Protein AF-A0A9D8BEJ6-F1 (afdb_monomer_lite)

Secondary structure (DSSP, 8-state):
-------------------EEEEEEEETTEE--TTSEEE-TTS-EEEEEEEEEEEE-TTS-EEEEETT-GGGGEEEP---BTTEEEEEES--HHHHTS---SGGG-GGGS-EETTTTEEEEEEEEEEEEETTEEEEEEEEEE--STTS---EEEEEE--TTS-EEEE-HHHHHT--TTT-SEE-S-SHHHHHHHHHHHTTB-

Sequence (202 aa):
MFKFRFFTVSLLAFFFVFGQVKVELSIHGVPVNLNQWYAQPNGDSVYVTEFKFYLVLPTDSLVLVDVSEQESLQLPYFSLEDETVLLRIGMDSVMNTSGRLDGPYDPLFGMYWAWNTGYTQLKCKGILQLAGKHHPFEYHLGGYRSPHATSVQKRIHWKEGQPLSIQLERFLSNLPVRTQPKIMLPGALAHQLFKNFTEGFQ

Foldseek 3Di:
DDDDDDDDDPPPPPPPPQDWAAAFEDEVNHTDDAQDWDADPVRKIWHWHWKKAWKQFPVRDIAIQTNVDRVSRTHGDDDDDVLKTKMKQFDALCVFPVPDCDDRNPCVVVQADPVAGGGQGIWIWTWIQDPNDTQTATARQADRDPPFHLMDIDMARHDPPDHFYFYCHQLVVPDPSVPDRYDDDTDDVSSVSSVSRVVRGD

pLDDT: mean 89.84, std 15.35, range [36.84, 98.75]

Radius of gyration: 20.2 Å; chains: 1; bounding box: 37×59×76 Å

Structure (mmCIF, N/CA/C/O backbone):
data_AF-A0A9D8BEJ6-F1
#
_entry.id   AF-A0A9D8BEJ6-F1
#
loop_
_atom_site.group_PDB
_atom_site.id
_atom_site.type_symbol
_atom_site.label_atom_id
_atom_site.label_alt_id
_atom_site.label_comp_id
_atom_site.label_asym_id
_atom_site.label_entity_id
_atom_site.label_seq_id
_atom_site.pdbx_PDB_ins_code
_atom_site.Cartn_x
_atom_site.Cartn_y
_atom_site.Cartn_z
_atom_site.occupancy
_atom_site.B_iso_or_equiv
_atom_site.auth_seq_id
_atom_site.auth_comp_id
_atom_site.auth_asym_id
_atom_site.auth_atom_id
_atom_site.pdbx_PDB_model_num
ATOM 1 N N . MET A 1 1 ? -9.597 -41.185 54.322 1.00 45.56 1 MET A N 1
ATOM 2 C CA . MET A 1 1 ? -9.925 -40.853 52.915 1.00 45.56 1 MET A CA 1
ATOM 3 C C . MET A 1 1 ? -10.195 -39.354 52.822 1.00 45.56 1 MET A C 1
ATOM 5 O O . MET A 1 1 ? -11.276 -38.914 53.189 1.00 45.56 1 MET A O 1
ATOM 9 N N . PHE A 1 2 ? -9.193 -38.561 52.437 1.00 36.84 2 PHE A N 1
ATOM 10 C CA . PHE A 1 2 ? -9.307 -37.102 52.301 1.00 36.84 2 PHE A CA 1
ATOM 11 C C . PHE A 1 2 ? -9.943 -36.765 50.942 1.00 36.84 2 PHE A C 1
ATOM 13 O O . PHE A 1 2 ? -9.413 -37.160 49.907 1.00 36.84 2 PHE A O 1
ATOM 20 N N . LYS A 1 3 ? -11.087 -36.069 50.931 1.00 40.97 3 LYS A N 1
ATOM 21 C CA . LYS A 1 3 ? -11.719 -35.570 49.698 1.00 40.97 3 LYS A CA 1
ATOM 22 C C . LYS A 1 3 ? -11.171 -34.176 49.383 1.00 40.97 3 LYS A C 1
ATOM 24 O O . LYS A 1 3 ? -11.523 -33.214 50.058 1.00 40.97 3 LYS A O 1
ATOM 29 N N . PHE A 1 4 ? -10.328 -34.073 48.358 1.00 39.78 4 PHE A N 1
ATOM 30 C CA . PHE A 1 4 ? -9.904 -32.794 47.786 1.00 39.78 4 PHE A CA 1
ATOM 31 C C . PHE A 1 4 ? -11.047 -32.225 46.932 1.00 39.78 4 PHE A C 1
ATOM 33 O O . PHE A 1 4 ? -11.490 -32.862 45.977 1.00 39.78 4 PHE A O 1
ATOM 40 N N . ARG A 1 5 ? -11.552 -31.039 47.284 1.00 48.75 5 ARG A N 1
ATOM 41 C CA . ARG A 1 5 ? -12.458 -30.258 46.431 1.00 48.75 5 ARG A CA 1
ATOM 42 C C . ARG A 1 5 ? -11.605 -29.339 45.562 1.00 48.75 5 ARG A C 1
ATOM 44 O O . ARG A 1 5 ? -10.956 -28.440 46.085 1.00 48.75 5 ARG A O 1
ATOM 51 N N . PHE A 1 6 ? -11.606 -29.573 44.253 1.00 43.59 6 PHE A N 1
ATOM 52 C CA . PHE A 1 6 ? -11.027 -28.648 43.284 1.00 43.59 6 PHE A CA 1
ATOM 53 C C . PHE A 1 6 ? -11.888 -27.385 43.220 1.00 43.59 6 PHE A C 1
ATOM 55 O O . PHE A 1 6 ? -13.072 -27.447 42.895 1.00 43.59 6 PHE A O 1
ATOM 62 N N . PHE A 1 7 ? -11.288 -26.248 43.560 1.00 43.22 7 PHE A N 1
ATOM 63 C CA . PHE A 1 7 ? -11.861 -24.926 43.345 1.00 43.22 7 PHE A CA 1
ATOM 64 C C . PHE A 1 7 ? -11.433 -24.483 41.943 1.00 43.22 7 PHE A C 1
ATOM 66 O O . PHE A 1 7 ? -10.271 -24.156 41.715 1.00 43.22 7 PHE A O 1
ATOM 73 N N . THR A 1 8 ? -12.340 -24.537 40.972 1.00 45.97 8 THR A N 1
ATOM 74 C CA . THR A 1 8 ? -12.108 -23.942 39.653 1.00 45.97 8 THR A CA 1
ATOM 75 C C . THR A 1 8 ? -12.215 -22.430 39.786 1.00 45.97 8 THR A C 1
ATOM 77 O O . THR A 1 8 ? -13.312 -21.883 39.887 1.00 45.97 8 THR A O 1
ATOM 80 N N . VAL A 1 9 ? -11.071 -21.749 39.808 1.00 47.25 9 VAL A N 1
ATOM 81 C CA . VAL A 1 9 ? -11.007 -20.299 39.618 1.00 47.25 9 VAL A CA 1
ATOM 82 C C . VAL A 1 9 ? -11.213 -20.046 38.128 1.00 47.25 9 VAL A C 1
ATOM 84 O O . VAL A 1 9 ? -10.330 -20.310 37.317 1.00 47.25 9 VAL A O 1
ATOM 87 N N . SER A 1 10 ? -12.408 -19.586 37.761 1.00 47.97 10 SER A N 1
ATOM 88 C CA . SER A 1 10 ? -12.665 -19.083 36.414 1.00 47.97 10 SER A CA 1
ATOM 89 C C . SER A 1 10 ? -11.931 -17.755 36.268 1.00 47.97 10 SER A C 1
ATOM 91 O O . SER A 1 10 ? -12.362 -16.738 36.810 1.00 47.97 10 SER A O 1
ATOM 93 N N . LEU A 1 11 ? -10.795 -17.774 35.574 1.00 45.75 11 LEU A N 1
ATOM 94 C CA . LEU A 1 11 ? -10.072 -16.572 35.186 1.00 45.75 11 LEU A CA 1
ATOM 95 C C . LEU A 1 11 ? -10.913 -15.860 34.115 1.00 45.75 11 LEU A C 1
ATOM 97 O O . LEU A 1 11 ? -10.851 -16.207 32.937 1.00 45.75 11 LEU A O 1
ATOM 101 N N . LEU A 1 12 ? -11.753 -14.904 34.522 1.00 45.72 12 LEU A N 1
ATOM 102 C CA . LEU A 1 12 ? -12.349 -13.965 33.576 1.00 45.72 12 LEU A CA 1
ATOM 103 C C . LEU A 1 12 ? -11.196 -13.122 33.024 1.00 45.72 12 LEU A C 1
ATOM 105 O O . LEU A 1 12 ? -10.693 -12.224 33.701 1.00 45.72 12 LEU A O 1
ATOM 109 N N . ALA A 1 13 ? -10.739 -13.448 31.818 1.00 43.38 13 ALA A N 1
ATOM 110 C CA . ALA A 1 13 ? -9.870 -12.566 31.063 1.00 43.38 13 ALA A CA 1
ATOM 111 C C . ALA A 1 13 ? -10.662 -11.280 30.793 1.00 43.38 13 ALA A C 1
ATOM 113 O O . ALA A 1 13 ? -11.548 -11.244 29.941 1.00 43.38 13 ALA A O 1
ATOM 114 N N . PHE A 1 14 ? -10.380 -10.236 31.571 1.00 40.09 14 PHE A N 1
ATOM 115 C CA . PHE A 1 14 ? -10.755 -8.876 31.217 1.00 40.09 14 PHE A CA 1
ATOM 116 C C . PHE A 1 14 ? -9.971 -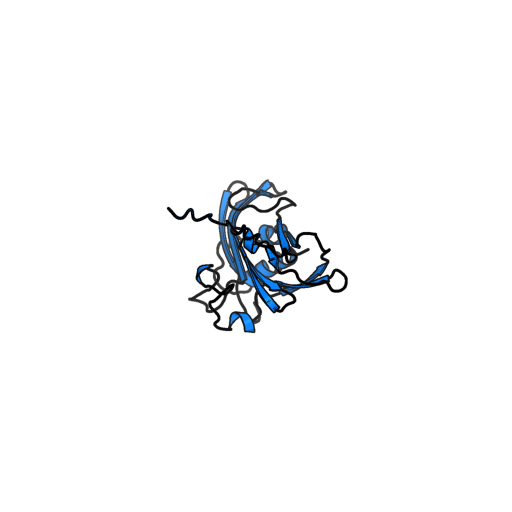8.524 29.953 1.00 40.09 14 PHE A C 1
ATOM 118 O O . PHE A 1 14 ? -8.823 -8.087 30.015 1.00 40.09 14 PHE A O 1
ATOM 125 N N . PHE A 1 15 ? -10.575 -8.760 28.791 1.00 39.53 15 PHE A N 1
ATOM 126 C CA . PHE A 1 15 ? -10.133 -8.120 27.566 1.00 39.53 15 PHE A CA 1
ATOM 127 C C . PHE A 1 15 ? -10.411 -6.631 27.748 1.00 39.53 15 PHE A C 1
ATOM 129 O O . PHE A 1 15 ? -11.553 -6.184 27.652 1.00 39.53 15 PHE A O 1
ATOM 136 N N . PHE A 1 16 ? -9.373 -5.860 28.070 1.00 40.22 16 PHE A N 1
ATOM 137 C CA . PHE A 1 16 ? -9.414 -4.432 27.812 1.00 40.22 16 PHE A CA 1
ATOM 138 C C . PHE A 1 16 ? -9.628 -4.280 26.308 1.00 40.22 16 PHE A C 1
ATOM 140 O O . PHE A 1 16 ? -8.704 -4.476 25.519 1.00 40.22 16 PHE A O 1
ATOM 147 N N . VAL A 1 17 ? -10.859 -3.969 25.907 1.00 44.16 17 VAL A N 1
ATOM 148 C CA . VAL A 1 17 ? -11.128 -3.413 24.585 1.00 44.16 17 VAL A CA 1
ATOM 149 C C . VAL A 1 17 ? -10.570 -1.997 24.638 1.00 44.16 17 VAL A C 1
ATOM 151 O O . VAL A 1 17 ? -11.280 -1.035 24.916 1.00 44.16 17 VAL A O 1
ATOM 154 N N . PHE A 1 18 ? -9.254 -1.869 24.470 1.00 55.91 18 PHE A N 1
ATOM 155 C CA . PHE A 1 18 ? -8.703 -0.612 23.991 1.00 55.91 18 PHE A CA 1
ATOM 156 C C . PHE A 1 18 ? -9.430 -0.314 22.681 1.00 55.91 18 PHE A C 1
ATOM 158 O O . PHE A 1 18 ? -9.642 -1.235 21.888 1.00 55.91 18 PHE A O 1
ATOM 165 N N . GLY A 1 19 ? -9.868 0.931 22.479 1.00 67.00 19 GLY A N 1
ATOM 166 C CA . GLY A 1 19 ? -10.458 1.323 21.203 1.00 67.00 19 GLY A CA 1
ATOM 167 C C . GLY A 1 19 ? -9.567 0.827 20.059 1.00 67.00 19 GLY A C 1
ATOM 168 O O . GLY A 1 19 ? -8.337 0.832 20.164 1.00 67.00 19 GLY A O 1
ATOM 169 N N . GLN A 1 20 ? -10.175 0.327 18.994 1.00 84.50 20 GLN A N 1
ATOM 170 C CA . GLN A 1 20 ? -9.455 -0.061 17.790 1.00 84.50 20 GLN A CA 1
ATOM 171 C C . GLN A 1 20 ? -10.033 0.727 16.628 1.00 84.50 20 GLN A C 1
ATOM 173 O O . GLN A 1 20 ? -11.245 0.939 16.551 1.00 84.50 20 GLN A O 1
ATOM 178 N N . VAL A 1 21 ? -9.157 1.179 15.737 1.00 91.88 21 VAL A N 1
ATOM 179 C CA . VAL A 1 21 ? -9.569 1.812 14.487 1.00 91.88 21 VAL A CA 1
ATOM 180 C C . VAL A 1 21 ? -9.525 0.749 13.403 1.00 91.88 21 VAL A C 1
ATOM 182 O O . VAL A 1 21 ? -8.452 0.305 12.998 1.00 91.88 21 VAL A O 1
ATOM 185 N N . LYS A 1 22 ? -10.703 0.328 12.938 1.00 94.81 22 LYS A N 1
ATOM 186 C CA . LYS A 1 22 ? -10.820 -0.623 11.831 1.00 94.81 22 LYS A CA 1
ATOM 187 C C . LYS A 1 22 ? -10.357 0.039 10.533 1.00 94.81 22 LYS A C 1
ATOM 189 O O . LYS A 1 22 ? -10.814 1.131 10.211 1.00 94.81 22 LYS A O 1
ATOM 194 N N . VAL A 1 23 ? -9.519 -0.638 9.759 1.00 96.75 23 VAL A N 1
ATOM 195 C CA . VAL A 1 23 ? -9.193 -0.273 8.375 1.00 96.75 23 VAL A CA 1
ATOM 196 C C . VAL A 1 23 ? -10.141 -1.002 7.433 1.00 96.75 23 VAL A C 1
ATOM 198 O O . VAL A 1 23 ? -10.339 -2.211 7.559 1.00 96.75 23 VAL A O 1
ATOM 201 N N . GLU A 1 24 ? -10.711 -0.284 6.470 1.00 97.06 24 GLU A N 1
ATOM 202 C CA . GLU A 1 24 ? -11.563 -0.876 5.441 1.00 97.06 24 GLU A CA 1
ATOM 203 C C . GLU A 1 24 ? -11.132 -0.409 4.052 1.00 97.06 24 GLU A C 1
ATOM 205 O O . GLU A 1 24 ? -11.235 0.766 3.702 1.00 97.06 24 GLU A O 1
ATOM 210 N N . LEU A 1 25 ? -10.624 -1.348 3.253 1.00 98.19 25 LEU A N 1
ATOM 211 C CA . LEU A 1 25 ? -10.304 -1.107 1.853 1.00 98.19 25 LEU A CA 1
ATOM 212 C C . LEU A 1 25 ? -11.543 -1.391 1.013 1.00 98.19 25 LEU A C 1
ATOM 214 O O . LEU A 1 25 ? -12.226 -2.388 1.247 1.00 98.19 25 LEU A O 1
ATOM 218 N N . SER A 1 26 ? -11.805 -0.565 0.004 1.00 97.50 26 SER A N 1
ATOM 219 C CA . SER A 1 26 ? -12.943 -0.754 -0.893 1.00 97.50 26 SER A CA 1
ATOM 220 C C . SER A 1 26 ? -12.601 -0.499 -2.360 1.00 97.50 26 SER A C 1
ATOM 222 O O . SER A 1 26 ? -11.671 0.239 -2.698 1.00 97.50 26 SER A O 1
ATOM 224 N N . ILE A 1 27 ? -13.370 -1.148 -3.233 1.00 96.88 27 ILE A N 1
ATOM 225 C CA . ILE A 1 27 ? -13.396 -0.919 -4.677 1.00 96.88 27 ILE A CA 1
ATOM 226 C C . ILE A 1 27 ? -14.849 -0.631 -5.047 1.00 96.88 27 ILE A C 1
ATOM 228 O O . ILE A 1 27 ? -15.713 -1.495 -4.919 1.00 96.88 27 ILE A O 1
ATOM 232 N N . HIS A 1 28 ? -15.124 0.595 -5.472 1.00 94.06 28 HIS A N 1
ATOM 233 C CA . HIS A 1 28 ? -16.456 1.125 -5.759 1.00 94.06 28 HIS A CA 1
ATOM 234 C C . HIS A 1 28 ? -17.437 0.931 -4.594 1.00 94.06 28 HIS A C 1
ATOM 236 O O . HIS A 1 28 ? -18.587 0.543 -4.787 1.00 94.06 28 HIS A O 1
ATOM 242 N N . GLY A 1 29 ? -16.958 1.171 -3.369 1.00 92.75 29 GLY A N 1
ATOM 243 C CA . GLY A 1 29 ? -17.732 1.000 -2.135 1.00 92.75 29 GLY A CA 1
ATOM 244 C C . GLY A 1 29 ? -17.929 -0.454 -1.688 1.00 92.75 29 GLY A C 1
ATOM 245 O O . GLY A 1 29 ? -18.544 -0.684 -0.652 1.00 92.75 29 GLY A O 1
ATOM 246 N N . VAL A 1 30 ? -17.403 -1.438 -2.425 1.00 95.56 30 VAL A N 1
ATOM 247 C CA . VAL A 1 30 ? -17.431 -2.851 -2.023 1.00 95.56 30 VAL A CA 1
ATOM 248 C C . VAL A 1 30 ? -16.163 -3.177 -1.228 1.00 95.56 30 VAL A C 1
ATOM 250 O O . VAL A 1 30 ? -15.070 -2.980 -1.766 1.00 95.56 30 VAL A O 1
ATOM 253 N N . PRO A 1 31 ? -16.266 -3.692 0.013 1.00 96.31 31 PRO A N 1
ATOM 254 C CA . PRO A 1 31 ? -15.101 -4.073 0.805 1.00 96.31 31 PRO A CA 1
ATOM 255 C C . PRO A 1 31 ? -14.222 -5.118 0.111 1.00 96.31 31 PRO A C 1
ATOM 257 O O . PRO A 1 31 ? -14.719 -6.088 -0.472 1.00 96.31 31 PRO A O 1
ATOM 260 N N . VAL A 1 32 ? -12.906 -4.936 0.201 1.00 96.62 32 VAL A N 1
ATOM 261 C CA . VAL A 1 32 ? -11.924 -5.823 -0.425 1.00 96.62 32 VAL A CA 1
ATOM 262 C C . VAL A 1 32 ? -11.648 -7.041 0.455 1.00 96.62 32 VAL A C 1
ATOM 264 O O . VAL A 1 32 ? -10.946 -6.961 1.452 1.00 96.62 32 VAL A O 1
ATOM 267 N N . ASN A 1 33 ? -12.131 -8.194 0.012 1.00 96.38 33 ASN A N 1
ATOM 268 C CA . ASN A 1 33 ? -11.593 -9.519 0.302 1.00 96.38 33 ASN A CA 1
ATOM 269 C C . ASN A 1 33 ? -10.630 -9.970 -0.811 1.00 96.38 33 ASN A C 1
ATOM 271 O O . ASN A 1 33 ? -10.871 -9.725 -2.000 1.00 96.38 33 ASN A O 1
ATOM 275 N N . LEU A 1 34 ? -9.547 -10.647 -0.439 1.00 98.31 34 LEU A N 1
ATOM 276 C CA . LEU A 1 34 ? -8.615 -11.228 -1.406 1.00 98.31 34 LEU A CA 1
ATOM 277 C C . LEU A 1 34 ? -9.256 -12.407 -2.149 1.00 98.31 34 LEU A C 1
ATOM 279 O O . LEU A 1 34 ? -10.202 -13.030 -1.674 1.00 98.31 34 LEU A O 1
ATOM 283 N N . ASN A 1 35 ? -8.686 -12.745 -3.302 1.00 98.25 35 ASN A N 1
ATOM 284 C CA . ASN A 1 35 ? -9.034 -13.919 -4.097 1.00 98.25 35 ASN A CA 1
ATOM 285 C C . ASN A 1 35 ? -10.475 -13.935 -4.642 1.00 98.25 35 ASN A C 1
ATOM 287 O O . ASN A 1 35 ? -11.079 -14.994 -4.808 1.00 98.25 35 ASN A O 1
ATOM 291 N N . GLN A 1 36 ? -11.007 -12.758 -4.978 1.00 97.19 36 GLN A N 1
ATOM 292 C CA . GLN A 1 36 ? -12.269 -12.618 -5.702 1.00 97.19 36 GLN A CA 1
ATOM 293 C C . GLN A 1 36 ? -12.215 -11.495 -6.743 1.00 97.19 36 GLN A C 1
ATOM 295 O O . GLN A 1 36 ? -11.371 -10.600 -6.670 1.00 97.19 36 GLN A O 1
ATOM 300 N N . TRP A 1 37 ? -13.109 -11.572 -7.730 1.00 97.50 37 TRP A N 1
ATOM 301 C CA . TRP A 1 37 ? -13.226 -10.582 -8.799 1.00 97.50 37 TRP A CA 1
ATOM 302 C C . TRP A 1 37 ? -14.098 -9.399 -8.378 1.00 97.50 37 TRP A C 1
ATOM 304 O O . TRP A 1 37 ? -15.202 -9.588 -7.874 1.00 97.50 37 TRP A O 1
ATOM 314 N N . TYR A 1 38 ? -13.637 -8.188 -8.685 1.00 97.00 38 TYR A N 1
ATOM 315 C CA . TYR A 1 38 ? -14.393 -6.944 -8.554 1.00 97.00 38 TYR A CA 1
ATOM 316 C C . TYR A 1 38 ? -14.593 -6.331 -9.930 1.00 97.00 38 TYR A C 1
ATOM 318 O O . TYR A 1 38 ? -13.625 -6.134 -10.667 1.00 97.00 38 TYR A O 1
ATOM 326 N N . ALA A 1 39 ? -15.842 -6.031 -10.275 1.00 94.50 39 ALA A N 1
ATOM 327 C CA . ALA A 1 39 ? -16.168 -5.336 -11.511 1.00 94.50 39 ALA A CA 1
ATOM 328 C C . ALA A 1 39 ? -15.801 -3.848 -11.412 1.00 94.50 39 ALA A C 1
ATOM 330 O O . ALA A 1 39 ? -15.989 -3.217 -10.371 1.00 94.50 39 ALA A O 1
ATOM 331 N N . GLN A 1 40 ? -15.315 -3.291 -12.516 1.00 90.19 40 GLN A N 1
ATOM 332 C CA . GLN A 1 40 ? -15.089 -1.863 -12.692 1.00 90.19 40 GLN A CA 1
ATOM 333 C C . GLN A 1 40 ? -16.168 -1.266 -13.619 1.00 90.19 40 GLN A C 1
ATOM 335 O O . GLN A 1 40 ? -16.672 -1.961 -14.506 1.00 90.19 40 GLN A O 1
ATOM 340 N N . PRO A 1 41 ? -16.523 0.027 -13.474 1.00 89.50 41 PRO A N 1
ATOM 341 C CA . PRO A 1 41 ? -17.559 0.685 -14.275 1.00 89.50 41 PRO A CA 1
ATOM 342 C C . PRO A 1 41 ? -17.336 0.636 -15.790 1.00 89.50 41 PRO A C 1
ATOM 344 O O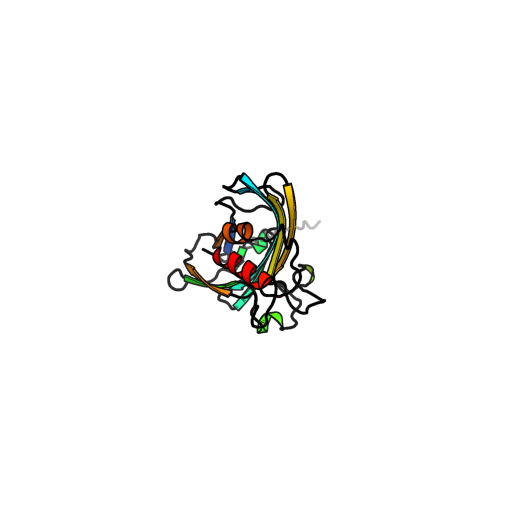 . PRO A 1 41 ? -18.284 0.741 -16.561 1.00 89.50 41 PRO A O 1
ATOM 347 N N . ASN A 1 42 ? -16.087 0.488 -16.228 1.00 87.88 42 ASN A N 1
ATOM 348 C CA . ASN A 1 42 ? -15.712 0.406 -17.638 1.00 87.88 42 ASN A CA 1
ATOM 349 C C . ASN A 1 42 ? -15.864 -1.010 -18.239 1.00 87.88 42 ASN A C 1
ATOM 351 O O . ASN A 1 42 ? -15.505 -1.210 -19.397 1.00 87.88 42 ASN A O 1
ATOM 355 N N . GLY A 1 43 ? -16.376 -1.981 -17.474 1.00 90.50 43 GLY A N 1
ATOM 356 C CA . GLY A 1 43 ? -16.530 -3.377 -17.894 1.00 90.50 43 GLY A CA 1
ATOM 357 C C . GLY A 1 43 ? -15.290 -4.250 -17.677 1.00 90.50 43 GLY A C 1
ATOM 358 O O . GLY A 1 43 ? -15.345 -5.451 -17.941 1.00 90.50 43 GLY A O 1
ATOM 359 N N . ASP A 1 44 ? -14.191 -3.678 -17.180 1.00 94.50 44 ASP A N 1
ATOM 360 C CA . ASP A 1 44 ? -13.025 -4.439 -16.737 1.00 94.50 44 ASP A CA 1
ATOM 361 C C . ASP A 1 44 ? -13.271 -5.048 -15.348 1.00 94.50 44 ASP A C 1
ATOM 363 O O . ASP A 1 44 ? -14.241 -4.729 -14.657 1.00 94.50 44 ASP A O 1
ATOM 367 N N . SER A 1 45 ? -12.372 -5.919 -14.899 1.00 97.00 45 SER A N 1
ATOM 368 C CA . SER A 1 45 ? -12.417 -6.453 -13.538 1.00 97.00 45 SER A CA 1
ATOM 369 C C . SER A 1 45 ? -11.023 -6.628 -12.949 1.00 97.00 45 SER A C 1
ATOM 371 O O . SER A 1 45 ? -10.015 -6.676 -13.659 1.00 97.00 45 SER A O 1
ATOM 373 N N . VAL A 1 46 ? -10.954 -6.682 -11.624 1.00 98.00 46 VAL A N 1
ATOM 374 C CA . VAL A 1 46 ? -9.711 -6.865 -10.875 1.00 98.00 46 VAL A CA 1
ATOM 375 C C . VAL A 1 46 ? -9.845 -8.020 -9.899 1.00 98.00 46 VAL A C 1
ATOM 377 O O . VAL A 1 46 ? -10.868 -8.175 -9.241 1.00 98.00 46 VAL A O 1
ATOM 380 N N . TYR A 1 47 ? -8.793 -8.819 -9.800 1.00 98.38 47 TYR A N 1
ATOM 381 C CA . TYR A 1 47 ? -8.646 -9.899 -8.838 1.00 98.38 47 TYR A CA 1
ATOM 382 C C . TYR A 1 47 ? -7.377 -9.650 -8.032 1.00 98.38 47 TYR A C 1
ATOM 384 O O . TYR A 1 47 ? -6.287 -9.672 -8.600 1.00 98.38 47 TYR A O 1
ATOM 392 N N . VAL A 1 48 ? -7.496 -9.385 -6.732 1.00 98.50 48 VAL A N 1
ATOM 393 C CA . VAL A 1 48 ? -6.351 -9.070 -5.860 1.00 98.50 48 VAL A CA 1
ATOM 394 C C . VAL A 1 48 ? -6.003 -10.294 -5.020 1.00 98.50 48 VAL A C 1
ATOM 396 O O . VAL A 1 48 ? -6.871 -10.858 -4.361 1.00 98.50 48 VAL A O 1
ATOM 399 N N . THR A 1 49 ? -4.738 -10.708 -5.037 1.00 98.69 49 THR A N 1
ATOM 400 C CA . THR A 1 49 ? -4.248 -11.889 -4.301 1.00 98.69 49 THR A CA 1
ATOM 401 C C . THR A 1 49 ? -3.425 -11.536 -3.073 1.00 98.69 49 THR A C 1
ATOM 403 O O . THR A 1 49 ? -3.312 -12.344 -2.163 1.00 98.69 49 THR A O 1
ATOM 406 N N . GLU A 1 50 ? -2.811 -10.355 -3.060 1.00 98.75 50 GLU A N 1
ATOM 407 C CA . GLU A 1 50 ? -2.008 -9.860 -1.941 1.00 98.75 50 GLU A CA 1
ATOM 408 C C . GLU A 1 50 ? -2.117 -8.338 -1.918 1.00 98.75 50 GLU A C 1
ATOM 410 O O . GLU A 1 50 ? -1.991 -7.702 -2.970 1.00 98.75 50 GLU A O 1
ATOM 415 N N . PHE A 1 51 ? -2.347 -7.760 -0.739 1.00 98.75 51 PHE A N 1
ATOM 416 C CA . PHE A 1 51 ? -2.353 -6.315 -0.541 1.00 98.75 51 PHE A CA 1
ATOM 417 C C . PHE A 1 51 ? -1.839 -5.991 0.864 1.00 98.75 51 PHE A C 1
ATOM 419 O O . PHE A 1 51 ? -2.479 -6.347 1.850 1.00 98.75 51 PHE A O 1
ATOM 426 N N . LYS A 1 52 ? -0.678 -5.335 0.953 1.00 98.69 52 LYS A N 1
ATOM 427 C CA . LYS A 1 52 ? -0.023 -4.990 2.223 1.00 98.69 52 LYS A CA 1
ATOM 428 C C . LYS A 1 52 ? 0.566 -3.596 2.170 1.00 98.69 52 LYS A C 1
ATOM 430 O O . LYS A 1 52 ? 1.130 -3.228 1.143 1.00 98.69 52 LYS A O 1
ATOM 435 N N . PHE A 1 53 ? 0.515 -2.834 3.252 1.00 98.75 53 PHE A N 1
ATOM 436 C CA . PHE A 1 53 ? 1.145 -1.515 3.301 1.00 98.75 53 PHE A CA 1
ATOM 437 C C . PHE A 1 53 ? 1.483 -1.077 4.720 1.00 98.75 53 PHE A C 1
ATOM 439 O O . PHE A 1 53 ? 0.877 -1.521 5.691 1.00 98.75 53 PHE A O 1
ATOM 446 N N . TYR A 1 54 ? 2.450 -0.174 4.827 1.00 98.56 54 TYR A N 1
ATOM 447 C CA . TYR A 1 54 ? 2.842 0.413 6.100 1.00 98.56 54 TYR A CA 1
ATOM 448 C C . TYR A 1 54 ? 2.098 1.714 6.391 1.00 98.56 54 TYR A C 1
ATOM 450 O O . TYR A 1 54 ? 1.944 2.563 5.508 1.00 98.56 54 TYR A O 1
ATOM 458 N N . LEU A 1 55 ? 1.731 1.907 7.657 1.00 97.94 55 LEU A N 1
ATOM 459 C CA . LEU A 1 55 ? 1.300 3.190 8.208 1.00 97.94 55 LEU A CA 1
ATOM 460 C C . LEU A 1 55 ? 2.158 3.548 9.418 1.00 97.94 55 LEU A C 1
ATOM 462 O O . LEU A 1 55 ? 2.490 2.691 10.230 1.00 97.94 55 LEU A O 1
ATOM 466 N N . VAL A 1 56 ? 2.473 4.827 9.558 1.00 97.38 56 VAL A N 1
ATOM 467 C CA . VAL A 1 56 ? 2.955 5.414 10.805 1.00 97.38 56 VAL A CA 1
ATOM 468 C C . VAL A 1 56 ? 1.794 6.196 11.407 1.00 97.38 56 VAL A C 1
ATOM 470 O O . VAL A 1 56 ? 1.244 7.104 10.771 1.00 97.38 56 VAL A O 1
ATOM 473 N N . LEU A 1 57 ? 1.390 5.780 12.604 1.00 94.81 57 LEU A N 1
ATOM 474 C CA . LEU A 1 57 ? 0.278 6.356 13.356 1.00 94.81 57 LEU A CA 1
ATOM 475 C C . LEU A 1 57 ? 0.696 7.675 14.031 1.00 94.81 57 LEU A C 1
ATOM 477 O O . LEU A 1 57 ? 1.893 7.939 14.140 1.00 94.81 57 LEU A O 1
ATOM 481 N N . PRO A 1 58 ? -0.248 8.483 14.552 1.00 91.69 58 PRO A N 1
ATOM 482 C CA . PRO A 1 58 ? 0.076 9.747 15.225 1.00 91.69 58 PRO A CA 1
ATOM 483 C C . PRO A 1 58 ? 0.964 9.581 16.469 1.00 91.69 58 PRO A C 1
ATOM 485 O O . PRO A 1 58 ? 1.578 10.534 16.930 1.00 91.69 58 PRO A O 1
ATOM 488 N N . THR A 1 59 ? 1.036 8.365 17.012 1.00 90.88 59 THR A N 1
ATOM 489 C CA . THR A 1 59 ? 1.912 7.973 18.124 1.00 90.88 59 THR A CA 1
ATOM 490 C C . THR A 1 59 ? 3.340 7.618 17.681 1.00 90.88 59 THR A C 1
ATOM 492 O O . THR A 1 59 ? 4.076 7.006 18.453 1.00 90.88 59 THR A O 1
ATOM 495 N N . ASP A 1 60 ? 3.707 7.895 16.425 1.00 91.56 60 ASP A N 1
ATOM 496 C CA . ASP A 1 60 ? 4.952 7.474 15.761 1.00 91.56 60 ASP A CA 1
ATOM 497 C C . ASP A 1 60 ? 5.180 5.950 15.729 1.00 91.56 60 ASP A C 1
ATOM 499 O O . ASP A 1 60 ? 6.276 5.454 15.454 1.00 91.56 60 ASP A O 1
ATOM 503 N N . SER A 1 61 ? 4.122 5.173 15.966 1.00 93.38 61 SER A N 1
ATOM 504 C CA . SER A 1 61 ? 4.159 3.716 15.872 1.00 93.38 61 SER A CA 1
ATOM 505 C C . SER A 1 61 ? 3.999 3.270 14.422 1.00 93.38 61 SER A C 1
ATOM 507 O O . SER A 1 61 ? 3.022 3.629 13.762 1.00 93.38 61 SER A O 1
ATOM 509 N N . LEU A 1 62 ? 4.939 2.457 13.935 1.00 97.25 62 LEU A N 1
ATOM 510 C CA . LEU A 1 62 ? 4.795 1.755 12.661 1.00 97.25 62 LEU A CA 1
ATOM 511 C C . LEU A 1 62 ? 3.819 0.588 12.829 1.00 97.25 62 LEU A C 1
ATOM 513 O O . LEU A 1 62 ? 3.918 -0.170 13.790 1.00 97.25 62 LEU A O 1
ATOM 517 N N . VAL A 1 63 ? 2.935 0.402 11.857 1.00 97.69 63 VAL A N 1
ATOM 518 C CA . VAL A 1 63 ? 2.071 -0.772 11.731 1.00 97.69 63 VAL A CA 1
ATOM 519 C C . VAL A 1 63 ? 2.105 -1.288 10.295 1.00 97.69 63 VAL A C 1
ATOM 521 O O . VAL A 1 63 ? 2.206 -0.507 9.345 1.00 97.69 63 VAL A O 1
ATOM 524 N N . LEU A 1 64 ? 2.032 -2.609 10.142 1.00 98.50 64 LEU A N 1
ATOM 525 C CA . LEU A 1 64 ? 1.823 -3.271 8.859 1.00 98.50 64 LEU A CA 1
ATOM 526 C C . LEU A 1 64 ? 0.346 -3.641 8.756 1.00 98.50 64 LEU A C 1
ATOM 528 O O . LEU A 1 64 ? -0.151 -4.386 9.594 1.00 98.50 64 LEU A O 1
ATOM 532 N N . VAL A 1 65 ? -0.325 -3.139 7.726 1.00 98.56 65 VAL A N 1
ATOM 533 C CA . VAL A 1 65 ? -1.671 -3.571 7.357 1.00 98.56 65 VAL A CA 1
ATOM 534 C C . VAL A 1 65 ? -1.531 -4.647 6.289 1.00 98.56 65 VAL A C 1
ATOM 536 O O . VAL A 1 65 ? -0.942 -4.394 5.235 1.00 98.56 65 VAL A O 1
ATOM 539 N N . ASP A 1 66 ? -2.062 -5.833 6.557 1.00 98.56 66 ASP A N 1
ATOM 540 C CA . ASP A 1 66 ? -2.066 -6.985 5.662 1.00 98.56 66 ASP A CA 1
ATOM 541 C C . ASP A 1 66 ? -3.502 -7.482 5.481 1.00 98.56 66 ASP A C 1
ATOM 543 O O . ASP A 1 66 ? -4.127 -7.978 6.413 1.00 98.56 66 ASP A O 1
ATOM 547 N N . VAL A 1 67 ? -4.049 -7.354 4.271 1.00 98.38 67 VAL A N 1
ATOM 548 C CA . VAL A 1 67 ? -5.459 -7.695 4.017 1.00 98.38 67 VAL A CA 1
ATOM 549 C C . VAL A 1 67 ? -5.747 -9.190 4.233 1.00 98.38 67 VAL A C 1
ATOM 551 O O . VAL A 1 67 ? -6.910 -9.556 4.387 1.00 98.38 67 VAL A O 1
ATOM 554 N N . SER A 1 68 ? -4.731 -10.065 4.287 1.00 97.75 68 SER A N 1
ATOM 555 C CA . SER A 1 68 ? -4.942 -11.472 4.662 1.00 97.75 68 SER A CA 1
ATOM 556 C C . SER A 1 68 ? -5.053 -11.720 6.170 1.00 97.75 68 SER A C 1
ATOM 558 O O . SER A 1 68 ? -5.520 -12.789 6.551 1.00 97.75 68 SER A O 1
ATOM 560 N N . GLU A 1 69 ? -4.655 -10.765 7.017 1.00 97.56 69 GLU A N 1
ATOM 561 C CA . GLU A 1 69 ? -4.586 -10.913 8.476 1.00 97.56 69 GLU A CA 1
ATOM 562 C C . GLU A 1 69 ? -5.589 -9.973 9.160 1.00 97.56 69 GLU A C 1
ATOM 564 O O . GLU A 1 69 ? -5.372 -8.760 9.249 1.00 97.56 69 GLU A O 1
ATOM 569 N N . GLN A 1 70 ? -6.695 -10.526 9.668 1.00 94.31 70 GLN A N 1
ATOM 570 C CA . GLN A 1 70 ? -7.824 -9.754 10.205 1.00 94.31 70 GLN A CA 1
ATOM 571 C C . GLN A 1 70 ? -7.428 -8.851 11.382 1.00 94.31 70 GLN A C 1
ATOM 573 O O . GLN A 1 70 ? -7.941 -7.737 11.515 1.00 94.31 70 GLN A O 1
ATOM 578 N N . GLU A 1 71 ? -6.508 -9.310 12.228 1.00 95.31 71 GLU A N 1
ATOM 579 C CA . GLU A 1 71 ? -5.979 -8.561 13.366 1.00 95.31 71 GLU A CA 1
ATOM 580 C C . GLU A 1 71 ? -5.187 -7.331 12.911 1.00 95.31 71 GLU A C 1
ATOM 582 O O . GLU A 1 71 ? -5.234 -6.295 13.570 1.00 95.31 71 GLU A O 1
ATOM 587 N N . SER A 1 72 ? -4.509 -7.400 11.760 1.00 96.81 72 SER A N 1
ATOM 588 C CA . SER A 1 72 ? -3.740 -6.271 11.220 1.00 96.81 72 SER A CA 1
ATOM 589 C C . SER A 1 72 ? -4.628 -5.130 10.706 1.00 96.81 72 SER A C 1
ATOM 591 O O . SER A 1 72 ? -4.183 -3.985 10.606 1.00 96.81 72 SER A O 1
ATOM 593 N N . LEU A 1 73 ? -5.905 -5.422 10.422 1.00 97.12 73 LEU A N 1
ATOM 594 C CA . LEU A 1 73 ? -6.916 -4.427 10.053 1.00 97.12 73 LEU A CA 1
ATOM 595 C C . LEU A 1 73 ? -7.461 -3.666 11.270 1.00 97.12 73 LEU A C 1
ATOM 597 O O . LEU A 1 73 ? -8.268 -2.756 11.096 1.00 97.12 73 LEU A O 1
ATOM 601 N N . GLN A 1 74 ? -7.061 -4.032 12.491 1.00 96.06 74 GLN A N 1
ATOM 602 C CA . GLN A 1 74 ? -7.435 -3.338 13.720 1.00 96.06 74 GLN A CA 1
ATOM 603 C C . GLN A 1 74 ? -6.247 -2.530 14.241 1.00 96.06 74 GLN A C 1
ATOM 605 O O . GLN A 1 74 ? -5.345 -3.056 14.895 1.00 96.06 74 GLN A O 1
ATOM 610 N N . LEU A 1 75 ? -6.233 -1.229 13.962 1.00 93.75 75 LEU A N 1
ATOM 611 C CA . LEU A 1 75 ? -5.162 -0.356 14.428 1.00 93.75 75 LEU A CA 1
ATOM 612 C C . LEU A 1 75 ? -5.352 -0.018 15.912 1.00 93.75 75 LEU A C 1
ATOM 614 O O . LEU A 1 75 ? -6.495 0.126 16.362 1.00 93.75 75 LEU A O 1
ATOM 618 N N . PRO A 1 76 ? -4.257 0.192 16.666 1.00 91.62 76 PRO A N 1
ATOM 619 C CA . PRO A 1 76 ? -4.332 0.842 17.967 1.00 91.62 76 PRO A CA 1
ATOM 620 C C . PRO A 1 76 ? -5.105 2.159 17.871 1.00 91.62 76 PRO A C 1
ATOM 622 O O . PRO A 1 76 ? -4.912 2.921 16.920 1.00 91.62 76 PRO A O 1
ATOM 625 N N . TYR A 1 77 ? -5.953 2.441 18.862 1.00 88.44 77 TYR A N 1
ATOM 626 C CA . TYR A 1 77 ? -6.605 3.742 18.958 1.00 88.44 77 TYR A CA 1
ATOM 627 C C . TYR A 1 77 ? -5.582 4.877 18.956 1.00 88.44 77 TYR A C 1
ATOM 629 O O . TYR A 1 77 ? -4.560 4.826 19.644 1.00 88.44 77 TYR A O 1
ATOM 637 N N . PHE A 1 78 ? -5.907 5.930 18.221 1.00 86.00 78 PHE A N 1
ATOM 638 C CA . PHE A 1 78 ? -5.215 7.205 18.256 1.00 86.00 78 PHE A CA 1
ATOM 639 C C . PHE A 1 78 ? -6.251 8.310 18.445 1.00 86.00 78 PHE A C 1
ATOM 641 O O . PHE A 1 78 ? -7.352 8.248 17.899 1.00 86.00 78 PHE A O 1
ATOM 648 N N . SER A 1 79 ? -5.907 9.308 19.256 1.00 78.38 79 SER A N 1
ATOM 649 C CA . SER A 1 79 ? -6.790 10.435 19.538 1.00 78.38 79 SER A CA 1
ATOM 650 C C . SER A 1 79 ? -6.905 11.368 18.340 1.00 78.38 79 SER A C 1
ATOM 652 O O . SER A 1 79 ? -5.960 11.525 17.564 1.00 78.38 79 SER A O 1
ATOM 654 N N . LEU A 1 80 ? -8.047 12.038 18.251 1.00 79.44 80 LEU A N 1
ATOM 655 C CA . LEU A 1 80 ? -8.308 13.069 17.259 1.00 79.44 80 LEU A CA 1
ATOM 656 C C . LEU A 1 80 ? -7.927 14.451 17.768 1.00 79.44 80 LEU A C 1
ATOM 658 O O . LEU A 1 80 ? -8.105 14.754 18.946 1.00 79.44 80 LEU A O 1
ATOM 662 N N . GLU A 1 81 ? -7.485 15.299 16.847 1.00 78.06 81 GLU A N 1
ATOM 663 C CA . GLU A 1 81 ? -7.455 16.748 17.025 1.00 78.06 81 GLU A CA 1
ATOM 664 C C . GLU A 1 81 ? -8.459 17.336 16.030 1.00 78.06 81 GLU A C 1
ATOM 666 O O . GLU A 1 81 ? -8.260 17.219 14.823 1.00 78.06 81 GLU A O 1
ATOM 671 N N . ASP A 1 82 ? -9.574 17.886 16.519 1.00 83.56 82 ASP A N 1
ATOM 672 C CA . ASP A 1 82 ? -10.640 18.476 15.690 1.00 83.56 82 ASP A CA 1
ATOM 673 C C . ASP A 1 82 ? -11.117 17.563 14.536 1.00 83.56 82 ASP A C 1
ATOM 675 O O . ASP A 1 82 ? -11.087 17.942 13.365 1.00 83.56 82 ASP A O 1
ATOM 679 N N . GLU A 1 83 ? -11.486 16.314 14.858 1.00 84.56 83 GLU A N 1
ATOM 680 C CA . GLU A 1 83 ? -11.870 15.263 13.886 1.00 84.56 83 GLU A CA 1
ATOM 681 C C . GLU A 1 83 ? -10.826 15.008 12.778 1.00 84.56 83 GLU A C 1
ATOM 683 O O . GLU A 1 83 ? -11.116 14.394 11.753 1.00 84.56 83 GLU A O 1
ATOM 688 N N . THR A 1 84 ? -9.584 15.451 12.977 1.00 87.69 84 THR A N 1
ATOM 689 C CA . THR A 1 84 ? -8.489 15.289 12.027 1.00 87.69 84 THR A CA 1
ATOM 690 C C . THR A 1 84 ? -7.417 14.369 12.598 1.00 87.69 84 THR A C 1
ATOM 692 O O . THR A 1 84 ? -6.968 14.514 13.735 1.00 87.69 84 THR A O 1
ATOM 695 N N . VAL A 1 85 ? -6.953 13.436 11.768 1.00 89.69 85 VAL A N 1
ATOM 696 C CA . VAL A 1 85 ? -5.825 12.544 12.054 1.00 89.69 85 VAL A CA 1
ATOM 697 C C . VAL A 1 85 ? -4.683 12.882 11.115 1.00 89.69 85 VAL A C 1
ATOM 699 O O . VAL A 1 85 ? -4.873 13.012 9.904 1.00 89.69 85 VAL A O 1
ATOM 702 N N . LEU A 1 86 ? -3.477 12.983 11.663 1.00 92.19 86 LEU A N 1
ATOM 703 C CA . LEU A 1 86 ? -2.253 13.069 10.882 1.00 92.19 86 LEU A CA 1
ATOM 704 C C . LEU A 1 86 ? -1.612 11.683 10.783 1.00 92.19 86 LEU A C 1
ATOM 706 O O . LEU A 1 86 ? -0.963 11.229 11.719 1.00 92.19 86 LEU A O 1
ATOM 710 N N . LEU A 1 87 ? -1.785 11.021 9.642 1.00 93.94 87 LEU A N 1
ATOM 711 C CA . LEU A 1 87 ? -1.133 9.745 9.353 1.00 93.94 87 LEU A CA 1
ATOM 712 C C . LEU A 1 87 ? 0.050 9.956 8.420 1.00 93.94 87 LEU A C 1
ATOM 714 O O . LEU A 1 87 ? 0.076 10.885 7.608 1.00 93.94 87 LEU A O 1
ATOM 718 N N . ARG A 1 88 ? 1.004 9.033 8.464 1.00 97.38 88 ARG A N 1
ATOM 719 C CA . ARG A 1 88 ? 1.980 8.880 7.391 1.00 97.38 88 ARG A CA 1
ATOM 720 C C . ARG A 1 88 ? 1.816 7.508 6.750 1.00 97.38 88 ARG A C 1
ATOM 722 O O . ARG A 1 88 ? 1.868 6.479 7.409 1.00 97.38 88 ARG A O 1
ATOM 729 N N . ILE A 1 89 ? 1.613 7.508 5.442 1.00 98.31 89 ILE A N 1
ATOM 730 C CA . ILE A 1 89 ? 1.467 6.314 4.619 1.00 98.31 89 ILE A CA 1
ATOM 731 C C . ILE A 1 89 ? 2.861 5.967 4.097 1.00 98.31 89 ILE A C 1
ATOM 733 O O . ILE A 1 89 ? 3.465 6.766 3.377 1.00 98.31 89 ILE A O 1
ATOM 737 N N . GLY A 1 90 ? 3.376 4.799 4.482 1.00 97.56 90 GLY A N 1
ATOM 738 C CA . GLY A 1 90 ? 4.764 4.373 4.275 1.00 97.56 90 GLY A CA 1
ATOM 739 C C . GLY A 1 90 ? 5.770 5.020 5.240 1.00 97.56 90 GLY A C 1
ATOM 740 O O . GLY A 1 90 ? 5.631 6.173 5.635 1.00 97.56 90 GLY A O 1
ATOM 741 N N . MET A 1 91 ? 6.838 4.306 5.584 1.00 95.75 91 MET A N 1
ATOM 742 C CA . MET A 1 91 ? 7.931 4.795 6.436 1.00 95.75 91 MET A CA 1
ATOM 743 C C . MET A 1 91 ? 8.715 5.944 5.803 1.00 95.75 91 MET A C 1
ATOM 745 O O . MET A 1 91 ? 8.980 5.928 4.599 1.00 95.75 91 MET A O 1
ATOM 749 N N . ASP A 1 92 ? 9.173 6.881 6.631 1.00 93.94 92 ASP A N 1
ATOM 750 C CA . ASP A 1 92 ? 10.183 7.855 6.224 1.00 93.94 92 ASP A CA 1
ATOM 751 C C . ASP A 1 92 ? 11.575 7.212 6.052 1.00 93.94 92 ASP A C 1
ATOM 753 O O . ASP A 1 92 ? 11.764 6.002 6.217 1.00 93.94 92 ASP A O 1
ATOM 757 N N . SER A 1 93 ? 12.572 8.024 5.692 1.00 94.31 93 SER A N 1
ATOM 758 C CA . SER A 1 93 ? 13.936 7.534 5.497 1.00 94.31 93 SER A CA 1
ATOM 759 C C . SER A 1 93 ? 14.583 7.010 6.771 1.00 94.31 93 SER A C 1
ATOM 761 O O . SER A 1 93 ? 15.318 6.034 6.687 1.00 94.31 93 SER A O 1
ATOM 763 N N . VAL A 1 94 ? 14.310 7.623 7.926 1.00 94.81 94 VAL A N 1
ATOM 764 C CA . VAL A 1 94 ? 14.940 7.254 9.201 1.00 94.81 94 VAL A CA 1
ATOM 765 C C . VAL A 1 94 ? 14.462 5.872 9.635 1.00 94.81 94 VAL A C 1
ATOM 767 O O . VAL A 1 94 ? 15.286 5.001 9.915 1.00 94.81 94 VAL A O 1
ATOM 770 N N . MET A 1 95 ? 13.148 5.639 9.609 1.00 95.25 95 MET A N 1
ATOM 771 C CA . MET A 1 95 ? 12.550 4.339 9.911 1.00 95.25 95 MET A CA 1
ATOM 772 C C . MET A 1 95 ? 13.025 3.259 8.934 1.00 95.25 95 MET A C 1
ATOM 774 O O . MET A 1 95 ? 13.447 2.184 9.365 1.00 95.25 95 MET A O 1
ATOM 778 N N . ASN A 1 96 ? 13.033 3.552 7.627 1.00 94.12 96 ASN A N 1
ATOM 779 C CA . ASN A 1 96 ? 13.415 2.579 6.599 1.00 94.12 96 ASN A CA 1
ATOM 780 C C . ASN A 1 96 ? 14.884 2.128 6.735 1.00 94.12 96 ASN A C 1
ATOM 782 O O . ASN A 1 96 ? 15.192 0.960 6.508 1.00 94.12 96 ASN A O 1
ATOM 786 N N . THR A 1 97 ? 15.785 3.025 7.161 1.00 92.12 97 THR A N 1
ATOM 787 C CA . THR A 1 97 ? 17.214 2.719 7.365 1.00 92.12 97 THR A CA 1
ATOM 788 C C . THR A 1 97 ? 17.583 2.345 8.801 1.00 92.12 97 THR A C 1
ATOM 790 O O . THR A 1 97 ? 18.766 2.243 9.112 1.00 92.12 97 THR A O 1
ATOM 793 N N . SER A 1 98 ? 16.606 2.137 9.686 1.00 91.69 98 SER A N 1
ATOM 794 C CA . SER A 1 98 ? 16.856 1.860 11.109 1.00 91.69 98 SER A CA 1
ATOM 795 C C . SER A 1 98 ? 17.543 0.515 11.381 1.00 91.69 98 SER A C 1
ATOM 797 O O . SER A 1 98 ? 18.070 0.308 12.470 1.00 91.69 98 SER A O 1
ATOM 799 N N . GLY A 1 99 ? 17.529 -0.411 10.415 1.00 89.19 99 GLY A N 1
ATOM 800 C CA . GLY A 1 99 ? 18.091 -1.758 10.571 1.00 89.19 99 GLY A CA 1
ATOM 801 C C . GLY A 1 99 ? 17.272 -2.681 11.479 1.00 89.19 99 GLY A C 1
ATOM 802 O O . GLY A 1 99 ? 17.714 -3.789 11.770 1.00 89.19 99 GLY A O 1
ATOM 803 N N . ARG A 1 100 ? 16.084 -2.245 11.919 1.00 93.19 100 ARG A N 1
ATOM 804 C CA . ARG A 1 100 ? 15.127 -3.081 12.653 1.00 93.19 100 ARG A CA 1
ATOM 805 C C . ARG A 1 100 ? 14.641 -4.222 11.774 1.00 93.19 100 ARG A C 1
ATOM 807 O O . ARG A 1 100 ? 14.511 -4.020 10.573 1.00 93.19 100 ARG A O 1
ATOM 814 N N . LEU A 1 101 ? 14.383 -5.384 12.370 1.00 94.06 101 LEU A N 1
ATOM 815 C CA . LEU A 1 101 ? 13.915 -6.614 11.706 1.00 94.06 101 LEU A CA 1
ATOM 816 C C . LEU A 1 101 ? 12.881 -7.349 12.583 1.00 94.06 101 LEU A C 1
ATOM 818 O O . LEU A 1 101 ? 12.753 -8.566 12.521 1.00 94.06 101 LEU A O 1
ATOM 822 N N . ASP A 1 102 ? 12.208 -6.610 13.464 1.00 95.69 102 ASP A N 1
ATOM 823 C CA . ASP A 1 102 ? 11.302 -7.097 14.500 1.00 95.69 102 ASP A CA 1
ATOM 824 C C . ASP A 1 102 ? 9.9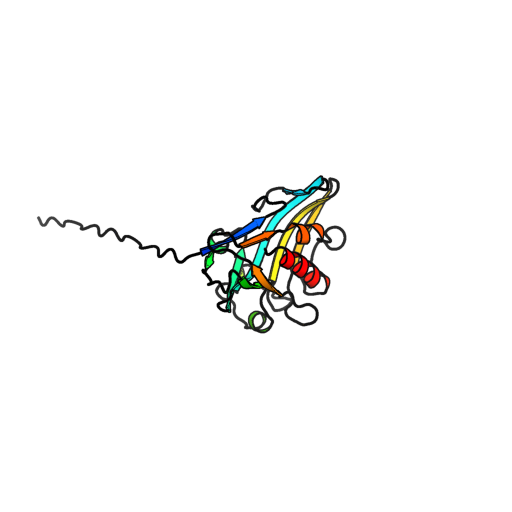24 -6.432 14.399 1.00 95.69 102 ASP A C 1
ATOM 826 O O . ASP A 1 102 ? 9.776 -5.329 13.861 1.00 95.69 102 ASP A O 1
ATOM 830 N N . GLY A 1 103 ? 8.898 -7.083 14.953 1.00 95.81 103 GLY A N 1
ATOM 831 C CA . GLY A 1 103 ? 7.533 -6.557 14.915 1.00 95.81 103 GLY A CA 1
ATOM 832 C C . GLY A 1 103 ? 7.110 -6.255 13.469 1.00 95.81 103 GLY A C 1
ATOM 833 O O . GLY A 1 103 ? 7.353 -7.083 12.600 1.00 95.81 103 GLY A O 1
ATOM 834 N N . PRO A 1 104 ? 6.552 -5.070 13.157 1.00 96.56 104 PRO A N 1
ATOM 835 C CA . PRO A 1 104 ? 6.176 -4.705 11.785 1.00 96.56 104 PRO A CA 1
ATOM 836 C C . PRO A 1 104 ? 7.329 -4.748 10.763 1.00 96.56 104 PRO A C 1
ATOM 838 O O . PRO A 1 104 ? 7.073 -4.817 9.562 1.00 96.56 104 PRO A O 1
ATOM 841 N N . TYR A 1 105 ? 8.586 -4.699 11.214 1.00 96.81 105 TYR A N 1
ATOM 842 C CA . TYR A 1 105 ? 9.776 -4.778 10.364 1.00 96.81 105 TYR A CA 1
ATOM 843 C C . TYR A 1 105 ? 10.203 -6.219 10.048 1.00 96.81 105 TYR A C 1
ATOM 845 O O . TYR A 1 105 ? 11.177 -6.403 9.322 1.00 96.81 105 TYR A O 1
ATOM 853 N N . ASP A 1 106 ? 9.521 -7.239 10.579 1.00 96.50 106 ASP A N 1
ATOM 854 C CA . ASP A 1 106 ? 9.911 -8.636 10.383 1.00 96.50 106 ASP A CA 1
ATOM 855 C C . ASP A 1 106 ? 9.986 -8.992 8.878 1.00 96.50 106 ASP A C 1
ATOM 857 O O . ASP A 1 106 ? 8.974 -8.929 8.162 1.00 96.50 106 ASP A O 1
ATOM 861 N N . PRO A 1 107 ? 11.170 -9.380 8.359 1.00 94.38 107 PRO A N 1
ATOM 862 C CA . PRO A 1 107 ? 11.341 -9.774 6.965 1.00 94.38 107 PRO A CA 1
ATOM 863 C C . PRO A 1 107 ? 10.446 -10.939 6.526 1.00 94.38 107 PRO A C 1
ATOM 865 O O . PRO A 1 107 ? 10.190 -11.070 5.326 1.00 94.38 107 PRO A O 1
ATOM 868 N N . LEU A 1 108 ? 9.945 -11.760 7.457 1.00 95.69 108 LEU A N 1
ATOM 869 C CA . LEU A 1 108 ? 9.018 -12.859 7.173 1.00 95.69 108 LEU A CA 1
ATOM 870 C C . LEU A 1 108 ? 7.686 -12.378 6.589 1.00 95.69 108 LEU A C 1
ATOM 872 O O . LEU A 1 108 ? 7.054 -13.114 5.832 1.00 95.69 108 LEU A O 1
ATOM 876 N N . PHE A 1 109 ? 7.300 -11.119 6.821 1.00 96.44 109 PHE A N 1
ATOM 877 C CA . PHE A 1 109 ? 6.150 -10.514 6.142 1.00 96.44 109 PHE A CA 1
ATOM 878 C C . PHE A 1 109 ? 6.395 -10.247 4.647 1.00 96.44 109 PHE A C 1
ATOM 880 O O . PHE A 1 109 ? 5.486 -9.844 3.912 1.00 96.44 109 PHE A O 1
ATOM 887 N N . GLY A 1 110 ? 7.623 -10.473 4.169 1.00 95.44 110 GLY A N 1
ATOM 888 C CA . GLY A 1 110 ? 8.018 -10.324 2.774 1.00 95.44 110 GLY A CA 1
ATOM 889 C C . GLY A 1 110 ? 8.059 -8.869 2.311 1.00 95.44 110 GLY A C 1
ATOM 890 O O . GLY A 1 110 ? 7.979 -8.615 1.108 1.00 95.44 110 GLY A O 1
ATOM 891 N N . MET A 1 111 ? 8.118 -7.917 3.243 1.00 96.38 111 MET A N 1
ATOM 892 C CA . MET A 1 111 ? 8.154 -6.482 2.951 1.00 96.38 111 MET A CA 1
ATOM 893 C C . MET A 1 111 ? 9.583 -5.931 2.878 1.00 96.38 111 MET A C 1
ATOM 895 O O . MET A 1 111 ? 9.774 -4.807 2.425 1.00 96.38 111 MET A O 1
ATOM 899 N N . TYR A 1 112 ? 10.598 -6.710 3.254 1.00 94.50 112 TYR A N 1
ATOM 900 C CA . TYR A 1 112 ? 12.003 -6.314 3.171 1.00 94.50 112 TYR A CA 1
ATOM 901 C C . TYR A 1 112 ? 12.647 -6.747 1.844 1.00 94.50 112 TYR A C 1
ATOM 903 O O . TYR A 1 112 ? 12.512 -7.895 1.418 1.00 94.50 112 TYR A O 1
ATOM 911 N N . TRP A 1 113 ? 13.386 -5.844 1.194 1.00 87.94 113 TRP A N 1
ATOM 912 C CA . TRP A 1 113 ? 14.205 -6.158 0.024 1.00 87.94 113 TRP A CA 1
ATOM 913 C C . TRP A 1 113 ? 15.664 -6.379 0.416 1.00 87.94 113 TRP A C 1
ATOM 915 O O . TRP A 1 113 ? 16.355 -5.453 0.836 1.00 87.94 113 TRP A O 1
ATOM 925 N N . ALA A 1 114 ? 16.168 -7.589 0.169 1.00 75.31 114 ALA A N 1
ATOM 926 C CA . ALA A 1 114 ? 17.579 -7.904 0.385 1.00 75.31 114 ALA A CA 1
ATOM 927 C C . ALA A 1 114 ? 18.498 -7.315 -0.707 1.00 75.31 114 ALA A C 1
ATOM 929 O O . ALA A 1 114 ? 19.623 -6.921 -0.421 1.00 75.31 114 ALA A O 1
ATOM 930 N N . TRP A 1 115 ? 18.025 -7.230 -1.959 1.00 69.38 115 TRP A N 1
ATOM 931 C CA . TRP A 1 115 ? 18.821 -6.768 -3.113 1.00 69.38 115 TRP A CA 1
ATOM 932 C C . TRP A 1 115 ? 18.841 -5.246 -3.299 1.00 69.38 115 TRP A C 1
ATOM 934 O O . TRP A 1 115 ? 19.724 -4.713 -3.964 1.00 69.38 115 TRP A O 1
ATOM 944 N N . ASN A 1 116 ? 17.866 -4.541 -2.728 1.00 70.38 116 ASN A N 1
ATOM 945 C CA . ASN A 1 116 ? 17.787 -3.086 -2.716 1.00 70.38 116 ASN A CA 1
ATOM 946 C C . ASN A 1 116 ? 17.382 -2.667 -1.303 1.00 70.38 116 ASN A C 1
ATOM 948 O O . ASN A 1 116 ? 16.201 -2.431 -1.045 1.00 70.38 116 ASN A O 1
ATOM 952 N N . THR A 1 117 ? 18.373 -2.694 -0.404 1.00 71.94 117 THR A N 1
ATOM 953 C CA . THR A 1 117 ? 18.215 -2.584 1.052 1.00 71.94 117 THR A CA 1
ATOM 954 C C . THR A 1 117 ? 17.156 -1.562 1.451 1.00 71.94 117 THR A C 1
ATOM 956 O O . THR A 1 117 ? 17.214 -0.390 1.071 1.00 71.94 117 THR A O 1
ATOM 959 N N . GLY A 1 118 ? 16.180 -2.034 2.222 1.00 88.75 118 GLY A N 1
ATOM 960 C CA . GLY A 1 118 ? 15.058 -1.240 2.699 1.00 88.75 118 GLY A CA 1
ATOM 961 C C . GLY A 1 118 ? 13.730 -1.966 2.539 1.00 88.75 118 GLY A C 1
ATOM 962 O O . GLY A 1 118 ? 13.661 -3.123 2.121 1.00 88.75 118 GLY A O 1
ATOM 963 N N . TYR A 1 119 ? 12.662 -1.260 2.881 1.00 95.38 119 TYR A N 1
ATOM 964 C CA . TYR A 1 119 ? 11.314 -1.817 2.917 1.00 95.38 119 TYR A CA 1
ATOM 965 C C . TYR A 1 119 ? 10.466 -1.396 1.714 1.00 95.38 119 TYR A C 1
ATOM 967 O O . TYR A 1 119 ? 10.456 -0.227 1.309 1.00 95.38 119 TYR A O 1
ATOM 975 N N . THR A 1 120 ? 9.713 -2.359 1.185 1.00 96.25 120 THR A N 1
ATOM 976 C CA . THR A 1 120 ? 8.542 -2.149 0.330 1.00 96.25 120 THR A CA 1
ATOM 977 C C . THR A 1 120 ? 7.467 -1.468 1.172 1.00 96.25 120 THR A C 1
ATOM 979 O O . THR A 1 120 ? 7.112 -1.965 2.232 1.00 96.25 120 THR A O 1
ATOM 982 N N . GLN A 1 121 ? 6.954 -0.327 0.722 1.00 97.69 121 GLN A N 1
ATOM 983 C CA . GLN A 1 121 ? 5.990 0.480 1.478 1.00 97.69 121 GLN A CA 1
ATOM 984 C C . GLN A 1 121 ? 4.545 0.062 1.200 1.00 97.69 121 GLN A C 1
ATOM 986 O O . GLN A 1 121 ? 3.697 0.136 2.086 1.00 97.69 121 GLN A O 1
ATOM 991 N N . LEU A 1 122 ? 4.283 -0.397 -0.025 1.00 98.56 122 LEU A N 1
ATOM 992 C CA . LEU A 1 122 ? 3.020 -0.971 -0.479 1.00 98.56 122 LEU A CA 1
ATOM 993 C C . LEU A 1 122 ? 3.326 -2.161 -1.389 1.00 98.56 122 LEU A C 1
ATOM 995 O O . LEU A 1 122 ? 4.124 -2.044 -2.320 1.00 98.56 122 LEU A O 1
ATOM 999 N N . LYS A 1 123 ? 2.662 -3.287 -1.161 1.00 98.56 123 LYS A N 1
ATOM 1000 C CA . LYS A 1 123 ? 2.706 -4.465 -2.017 1.00 98.56 123 LYS A CA 1
ATOM 1001 C C . LYS A 1 123 ? 1.301 -4.798 -2.500 1.00 98.56 123 LYS A C 1
ATOM 1003 O O . LYS A 1 123 ? 0.393 -4.912 -1.687 1.00 98.56 123 LYS A O 1
ATOM 1008 N N . CYS A 1 124 ? 1.132 -4.971 -3.806 1.00 98.69 124 CYS A N 1
ATOM 1009 C CA . CYS A 1 124 ? -0.127 -5.381 -4.414 1.00 98.69 124 CYS A CA 1
ATOM 1010 C C . CYS A 1 124 ? 0.122 -6.368 -5.558 1.00 98.69 124 CYS A C 1
ATOM 1012 O O . CYS A 1 124 ? 0.932 -6.106 -6.453 1.00 98.69 124 CYS A O 1
ATOM 1014 N N . LYS A 1 125 ? -0.581 -7.500 -5.540 1.00 98.75 125 LYS A N 1
ATOM 1015 C CA . LYS A 1 125 ? -0.517 -8.534 -6.580 1.00 98.75 125 LYS A CA 1
ATOM 1016 C C . LYS A 1 125 ? -1.910 -8.927 -7.015 1.00 98.75 125 LYS A C 1
ATOM 1018 O O . LYS A 1 125 ? -2.844 -8.912 -6.211 1.00 98.75 125 LYS A O 1
ATOM 1023 N N . GLY A 1 126 ? -2.038 -9.317 -8.274 1.00 98.62 126 GLY A N 1
ATOM 1024 C CA . GLY A 1 126 ? -3.333 -9.700 -8.793 1.00 98.62 126 GLY A CA 1
ATOM 1025 C C . GLY A 1 126 ? -3.371 -9.873 -10.297 1.00 98.62 126 GLY A C 1
ATOM 1026 O O . GLY A 1 126 ? -2.350 -10.072 -10.957 1.00 98.62 126 GLY A O 1
ATOM 1027 N N . ILE A 1 127 ? -4.583 -9.801 -10.830 1.00 98.69 127 ILE A N 1
ATOM 1028 C CA . ILE A 1 127 ? -4.893 -9.878 -12.251 1.00 98.69 127 ILE A CA 1
ATOM 1029 C C . ILE A 1 127 ? -5.870 -8.749 -12.570 1.00 98.69 127 ILE A C 1
ATOM 1031 O O . ILE A 1 127 ? -6.905 -8.622 -11.922 1.00 98.69 127 ILE A O 1
ATOM 1035 N N . LEU A 1 128 ? -5.555 -7.945 -13.584 1.00 98.00 128 LEU A N 1
ATOM 1036 C CA . LEU A 1 128 ? -6.533 -7.071 -14.228 1.00 98.00 128 LEU A CA 1
ATOM 1037 C C . LEU A 1 128 ? -7.063 -7.755 -15.484 1.00 98.00 128 LEU A C 1
ATOM 1039 O O . LEU A 1 128 ? -6.290 -8.123 -16.368 1.00 98.00 128 LEU A O 1
ATOM 1043 N N . GLN A 1 129 ? -8.374 -7.925 -15.580 1.00 97.88 129 GLN A N 1
ATOM 1044 C CA . GLN A 1 129 ? -9.027 -8.339 -16.810 1.00 97.88 129 GLN A CA 1
ATOM 1045 C C . GLN A 1 129 ? -9.411 -7.087 -17.588 1.00 97.88 129 GLN A C 1
ATOM 1047 O O . GLN A 1 129 ? -10.307 -6.356 -17.181 1.00 97.88 129 GLN A O 1
ATOM 1052 N N . LEU A 1 130 ? -8.728 -6.852 -18.707 1.00 95.81 130 LEU A N 1
ATOM 1053 C CA . LEU A 1 130 ? -8.936 -5.683 -19.551 1.00 95.81 130 LEU A CA 1
ATOM 1054 C C . LEU A 1 130 ? -9.433 -6.121 -20.925 1.00 95.81 130 LEU A C 1
ATOM 1056 O O . LEU A 1 130 ? -8.720 -6.840 -21.635 1.00 95.81 130 LEU A O 1
ATOM 1060 N N . ALA A 1 131 ? -10.631 -5.683 -21.318 1.00 92.75 131 ALA A N 1
ATOM 1061 C CA . ALA A 1 131 ? -11.268 -6.097 -22.575 1.00 92.75 131 ALA A CA 1
ATOM 1062 C C . ALA A 1 131 ? -11.252 -7.634 -22.782 1.00 92.75 131 ALA A C 1
ATOM 1064 O O . ALA A 1 131 ? -10.864 -8.142 -23.837 1.00 92.75 131 ALA A O 1
ATOM 1065 N N . GLY A 1 132 ? -11.598 -8.386 -21.731 1.00 92.12 132 GLY A N 1
ATOM 1066 C CA . GLY A 1 132 ? -11.671 -9.853 -21.763 1.00 92.12 132 GLY A CA 1
ATOM 1067 C C . GLY A 1 132 ? -10.330 -10.597 -21.685 1.00 92.12 132 GLY A C 1
ATOM 1068 O O . GLY A 1 132 ? -10.330 -11.824 -21.703 1.00 92.12 132 GLY A O 1
ATOM 1069 N N . LYS A 1 133 ? -9.190 -9.899 -21.585 1.00 96.94 133 LYS A N 1
ATOM 1070 C CA . LYS A 1 133 ? -7.859 -10.520 -21.455 1.00 96.94 133 LYS A CA 1
ATOM 1071 C C . LYS A 1 133 ? -7.295 -10.334 -20.055 1.00 96.94 133 LYS A C 1
ATOM 1073 O O . LYS A 1 133 ? -7.384 -9.247 -19.496 1.00 96.94 133 LYS A O 1
ATOM 1078 N N . HIS A 1 134 ? -6.681 -11.379 -19.508 1.00 98.19 134 HIS A N 1
ATOM 1079 C CA . HIS A 1 134 ? -6.062 -11.342 -18.183 1.00 98.19 134 HIS A CA 1
ATOM 1080 C C . HIS A 1 134 ? -4.645 -10.763 -18.245 1.00 98.19 134 HIS A C 1
ATOM 1082 O O . HIS A 1 134 ? -3.819 -11.195 -19.049 1.00 98.19 134 HIS A O 1
ATOM 1088 N N . HIS A 1 135 ? -4.357 -9.824 -17.348 1.00 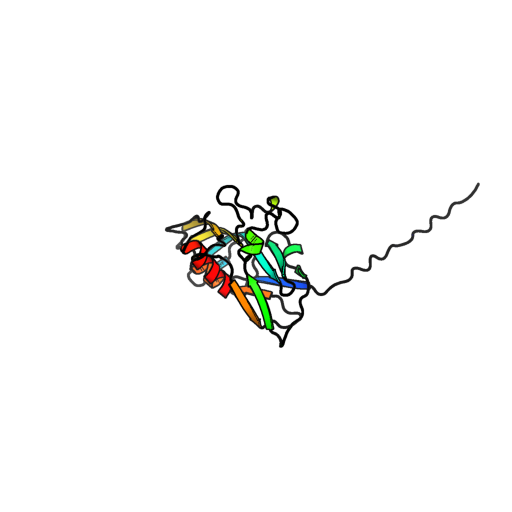98.38 135 HIS A N 1
ATOM 1089 C CA . HIS A 1 135 ? -3.065 -9.173 -17.171 1.00 98.38 135 HIS A CA 1
ATOM 1090 C C . HIS A 1 135 ? -2.607 -9.341 -15.714 1.00 98.38 135 HIS A C 1
ATOM 1092 O O . HIS A 1 135 ? -2.971 -8.528 -14.860 1.00 98.38 135 HIS A O 1
ATOM 1098 N N . PRO A 1 136 ? -1.847 -10.408 -15.400 1.00 98.62 136 PRO A N 1
ATOM 1099 C CA . PRO A 1 136 ? -1.249 -10.583 -14.082 1.00 98.62 136 PRO A CA 1
ATOM 1100 C C . PRO A 1 136 ? -0.259 -9.461 -13.768 1.00 98.62 136 PRO A C 1
ATOM 1102 O O . PRO A 1 136 ? 0.486 -9.026 -14.651 1.00 98.62 136 PRO A O 1
ATOM 1105 N N . PHE A 1 137 ? -0.214 -9.028 -12.512 1.00 98.69 137 PHE A N 1
ATOM 1106 C CA . PHE A 1 137 ? 0.672 -7.961 -12.065 1.00 98.69 137 PHE A CA 1
ATOM 1107 C C . PHE A 1 137 ? 1.249 -8.205 -10.666 1.00 98.69 137 PHE A C 1
ATOM 1109 O O . PHE A 1 137 ? 0.678 -8.923 -9.842 1.00 98.69 137 PHE A O 1
ATOM 1116 N N . GLU A 1 138 ? 2.393 -7.576 -10.400 1.00 98.56 138 GLU A N 1
ATOM 1117 C CA . GLU A 1 138 ? 3.096 -7.619 -9.118 1.00 98.56 138 GLU A CA 1
ATOM 1118 C C . GLU A 1 138 ? 3.809 -6.287 -8.857 1.00 98.56 138 GLU A C 1
ATOM 1120 O O . GLU A 1 138 ? 4.819 -5.956 -9.479 1.00 98.56 138 GLU A O 1
ATOM 1125 N N . TYR A 1 139 ? 3.263 -5.504 -7.934 1.00 98.56 139 TYR A N 1
ATOM 1126 C CA . TYR A 1 139 ? 3.733 -4.165 -7.611 1.00 98.56 139 TYR A CA 1
ATOM 1127 C C . TYR A 1 139 ? 4.226 -4.120 -6.173 1.00 98.56 139 TYR A C 1
ATOM 1129 O O . TYR A 1 139 ? 3.440 -4.120 -5.232 1.00 98.56 139 TYR A O 1
ATOM 1137 N N . HIS A 1 140 ? 5.542 -4.085 -6.008 1.00 97.62 140 HIS A N 1
ATOM 1138 C CA . HIS A 1 140 ? 6.228 -3.858 -4.747 1.00 97.62 14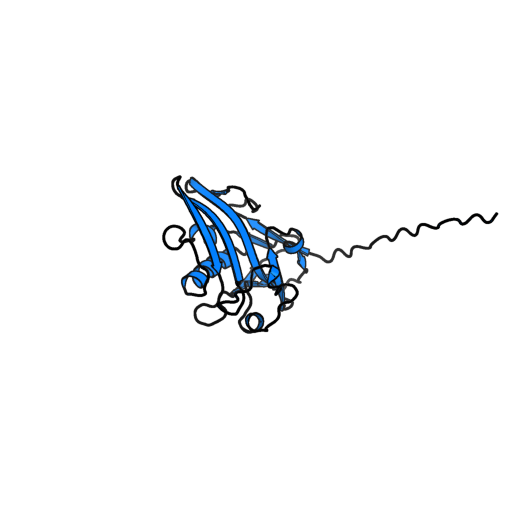0 HIS A CA 1
ATOM 1139 C C . HIS A 1 140 ? 6.784 -2.433 -4.814 1.00 97.62 140 HIS A C 1
ATOM 1141 O O . HIS A 1 140 ? 7.806 -2.160 -5.446 1.00 97.62 140 HIS A O 1
ATOM 1147 N N . LEU A 1 141 ? 6.047 -1.492 -4.236 1.00 97.75 141 LEU A N 1
ATOM 1148 C CA . LEU A 1 141 ? 6.332 -0.068 -4.309 1.00 97.75 141 LEU A CA 1
ATOM 1149 C C . LEU A 1 141 ? 7.103 0.346 -3.065 1.00 97.75 141 LEU A C 1
ATOM 1151 O O . LEU A 1 141 ? 6.577 0.345 -1.954 1.00 97.75 141 LEU A O 1
ATOM 1155 N N . GLY A 1 142 ? 8.371 0.678 -3.263 1.00 94.94 142 GLY A N 1
ATOM 1156 C CA . GLY A 1 142 ? 9.274 1.120 -2.212 1.00 94.94 142 GLY A CA 1
ATOM 1157 C C . GLY A 1 142 ? 10.165 2.260 -2.686 1.00 94.94 142 GLY A C 1
ATOM 1158 O O . GLY A 1 142 ? 10.122 2.675 -3.845 1.00 94.94 142 GLY A O 1
ATOM 1159 N N . GLY A 1 143 ? 11.002 2.741 -1.773 1.00 93.94 143 GLY A N 1
ATOM 1160 C CA . GLY A 1 143 ? 11.867 3.895 -1.981 1.00 93.94 143 GLY A CA 1
ATOM 1161 C C . GLY A 1 143 ? 11.785 4.855 -0.805 1.00 93.94 143 GLY A C 1
ATOM 1162 O O . GLY A 1 143 ? 10.711 5.306 -0.427 1.00 93.94 143 GLY A O 1
ATOM 1163 N N . TYR A 1 144 ? 12.930 5.182 -0.217 1.00 93.31 144 TYR A N 1
ATOM 1164 C CA . TYR A 1 144 ? 13.014 6.119 0.910 1.00 93.31 144 TYR A CA 1
ATOM 1165 C C . TYR A 1 144 ? 13.874 7.349 0.600 1.00 93.31 144 TYR A C 1
ATOM 1167 O O . TYR A 1 144 ? 13.957 8.273 1.403 1.00 93.31 144 TYR A O 1
ATOM 1175 N N . ARG A 1 145 ? 14.520 7.374 -0.572 1.00 92.50 145 ARG A N 1
ATOM 1176 C CA . ARG A 1 145 ? 15.414 8.452 -1.000 1.00 92.50 145 ARG A CA 1
ATOM 1177 C C . ARG A 1 145 ? 14.705 9.396 -1.963 1.00 92.50 145 ARG A C 1
ATOM 1179 O O . ARG A 1 145 ? 13.929 8.966 -2.817 1.00 92.50 145 ARG A O 1
ATOM 1186 N N . SER A 1 146 ? 15.033 10.680 -1.854 1.00 92.25 146 SER A N 1
ATOM 1187 C CA . SER A 1 146 ? 14.699 11.673 -2.877 1.00 92.25 146 SER A CA 1
ATOM 1188 C C . SER A 1 146 ? 15.316 11.270 -4.229 1.00 92.25 146 SER A C 1
ATOM 1190 O O . SER A 1 146 ? 16.413 10.704 -4.234 1.00 92.25 146 SER A O 1
ATOM 1192 N N . PRO A 1 147 ? 14.649 11.526 -5.369 1.00 95.19 147 PRO A N 1
ATOM 1193 C CA . PRO A 1 147 ? 13.362 12.221 -5.525 1.00 95.19 147 PRO A CA 1
ATOM 1194 C C . PRO A 1 147 ? 12.127 11.302 -5.517 1.00 95.19 147 PRO A C 1
ATOM 1196 O O . PRO A 1 147 ? 11.021 11.758 -5.793 1.00 95.19 147 PRO A O 1
ATOM 1199 N N . HIS A 1 148 ? 12.282 10.009 -5.224 1.00 96.00 148 HIS A N 1
ATOM 1200 C CA . HIS A 1 148 ? 11.229 9.002 -5.415 1.00 96.00 148 HIS A CA 1
ATOM 1201 C C . HIS A 1 148 ? 10.885 8.255 -4.124 1.00 96.00 148 HIS A C 1
ATOM 1203 O O . HIS A 1 148 ? 10.696 7.039 -4.126 1.00 96.00 148 HIS A O 1
ATOM 1209 N N . ALA A 1 149 ? 10.806 8.981 -3.008 1.00 96.44 149 ALA A N 1
ATOM 1210 C CA . ALA A 1 149 ? 10.391 8.407 -1.736 1.00 96.44 149 ALA A CA 1
ATOM 1211 C C . ALA A 1 149 ? 8.895 8.047 -1.770 1.00 96.44 149 ALA A C 1
ATOM 1213 O O . ALA A 1 149 ? 8.051 8.874 -2.110 1.00 96.44 149 ALA A O 1
ATOM 1214 N N . THR A 1 150 ? 8.549 6.818 -1.409 1.00 97.38 150 THR A N 1
ATOM 1215 C CA . THR A 1 150 ? 7.174 6.325 -1.264 1.00 97.38 150 THR A CA 1
ATOM 1216 C C . THR A 1 150 ? 6.735 6.479 0.193 1.00 97.38 150 THR A C 1
ATOM 1218 O O . THR A 1 150 ? 6.527 5.500 0.901 1.00 97.38 150 THR A O 1
ATOM 1221 N N . SER A 1 151 ? 6.676 7.726 0.664 1.00 97.44 151 SER A N 1
ATOM 1222 C CA . SER A 1 151 ? 6.168 8.089 1.990 1.00 97.44 151 SER A CA 1
ATOM 1223 C C . SER A 1 151 ? 5.415 9.406 1.882 1.00 97.44 151 SER A C 1
ATOM 1225 O O . SER A 1 151 ? 5.940 10.372 1.325 1.00 97.44 151 SER A O 1
ATOM 1227 N N . VAL A 1 152 ? 4.181 9.442 2.379 1.00 97.56 152 VAL A N 1
ATOM 1228 C CA . VAL A 1 152 ? 3.304 10.616 2.294 1.00 97.56 152 VAL A CA 1
ATOM 1229 C C . VAL A 1 152 ? 2.662 10.854 3.648 1.00 97.56 152 VAL A C 1
ATOM 1231 O O . VAL A 1 152 ? 2.024 9.966 4.202 1.00 97.56 152 VAL A O 1
ATOM 1234 N N . GLN A 1 153 ? 2.804 12.066 4.171 1.00 96.31 153 GLN A N 1
ATOM 1235 C CA . GLN A 1 153 ? 2.067 12.514 5.345 1.00 96.31 153 GLN A CA 1
ATOM 1236 C C . GLN A 1 153 ? 0.726 13.096 4.891 1.00 96.31 153 GLN A C 1
ATOM 1238 O O . GLN A 1 153 ? 0.697 13.958 4.012 1.00 96.31 153 GLN A O 1
ATOM 1243 N N . LYS A 1 154 ? -0.378 12.612 5.459 1.00 94.69 154 LYS A N 1
ATOM 1244 C CA . LYS A 1 154 ? -1.737 12.963 5.051 1.00 94.69 154 LYS A CA 1
ATOM 1245 C C . LYS A 1 154 ? -2.586 13.316 6.269 1.00 94.69 154 LYS A C 1
ATOM 1247 O O . LYS A 1 154 ? -2.611 12.582 7.254 1.00 94.69 154 LYS A O 1
ATOM 1252 N N . ARG A 1 155 ? -3.275 14.457 6.182 1.00 93.06 155 ARG A N 1
ATOM 1253 C CA . ARG A 1 155 ? -4.353 14.824 7.107 1.00 93.06 155 ARG A CA 1
ATOM 1254 C C . ARG A 1 155 ? -5.646 14.219 6.583 1.00 93.06 155 ARG A C 1
ATOM 1256 O O . ARG A 1 155 ? -5.961 14.402 5.408 1.00 93.06 155 ARG A O 1
ATOM 1263 N N . ILE A 1 156 ? -6.354 13.502 7.439 1.00 91.81 156 ILE A N 1
ATOM 1264 C CA . ILE A 1 156 ? -7.601 12.814 7.109 1.00 91.81 156 ILE A CA 1
ATOM 1265 C C . ILE A 1 156 ? -8.658 13.292 8.095 1.00 91.81 156 ILE A C 1
ATOM 1267 O O . ILE A 1 156 ? -8.371 13.364 9.289 1.00 91.81 156 ILE A O 1
ATOM 1271 N N . HIS A 1 157 ? -9.843 13.644 7.599 1.00 89.31 157 HIS A N 1
ATOM 1272 C CA . HIS A 1 157 ? -10.995 13.863 8.467 1.00 89.31 157 HIS A CA 1
ATOM 1273 C C . HIS A 1 157 ? -11.573 12.503 8.827 1.00 89.31 157 HIS A C 1
ATOM 1275 O O . HIS A 1 157 ? -12.082 11.800 7.965 1.00 89.31 157 HIS A O 1
ATOM 1281 N N . TRP A 1 158 ? -11.493 12.128 10.093 1.00 88.94 158 TRP A N 1
ATOM 1282 C CA . TRP A 1 158 ? -11.990 10.849 10.561 1.00 88.94 158 TRP A CA 1
ATOM 1283 C C . TRP A 1 158 ? -12.834 11.059 11.805 1.00 88.94 158 TRP A C 1
ATOM 1285 O O . TRP A 1 158 ? -12.436 11.737 12.752 1.00 88.94 158 TRP A O 1
ATOM 1295 N N . LYS A 1 159 ? -14.012 10.446 11.796 1.00 86.25 159 LYS A N 1
ATOM 1296 C CA . LYS A 1 159 ? -14.939 10.491 12.916 1.00 86.25 159 LYS A CA 1
ATOM 1297 C C . LYS A 1 159 ? -14.786 9.236 13.756 1.00 86.25 159 LYS A C 1
ATOM 1299 O O . LYS A 1 159 ? -14.854 8.125 13.230 1.00 86.25 159 LYS A O 1
ATOM 1304 N N . GLU A 1 160 ? -14.646 9.420 15.064 1.00 84.56 160 GLU A N 1
ATOM 1305 C CA . GLU A 1 160 ? -14.524 8.308 15.999 1.00 84.56 160 GLU A CA 1
ATOM 1306 C C . GLU A 1 160 ? -15.680 7.304 15.841 1.00 84.56 160 GLU A C 1
ATOM 1308 O O . GLU A 1 160 ? -16.846 7.673 15.667 1.00 84.56 160 GLU A O 1
ATOM 1313 N N . GLY A 1 161 ? -15.337 6.015 15.849 1.00 84.88 161 GLY A N 1
ATOM 1314 C CA . GLY A 1 161 ? -16.272 4.910 15.633 1.00 84.88 161 GLY A CA 1
ATOM 1315 C C . GLY A 1 161 ? -16.538 4.557 14.165 1.00 84.88 161 GLY A C 1
ATOM 1316 O O . GLY A 1 161 ? -17.188 3.544 13.911 1.00 84.88 161 GLY A O 1
ATOM 1317 N N . GLN A 1 162 ? -16.039 5.334 13.196 1.00 89.75 162 GLN A N 1
ATOM 1318 C CA . GLN A 1 162 ? -16.040 4.947 11.778 1.00 89.75 162 GLN A CA 1
ATOM 1319 C C . GLN A 1 162 ? -14.756 4.186 11.411 1.00 89.75 162 GLN A C 1
ATOM 1321 O O . GLN A 1 162 ? -13.721 4.374 12.051 1.00 89.75 162 GLN A O 1
ATOM 1326 N N . PRO A 1 163 ? -14.767 3.326 10.380 1.00 92.44 163 PRO A N 1
ATOM 1327 C CA . PRO A 1 163 ? -13.532 2.753 9.860 1.00 92.44 163 PRO A CA 1
ATOM 1328 C C . PRO A 1 163 ? -12.677 3.816 9.150 1.00 92.44 163 PRO A C 1
ATOM 1330 O O . PRO A 1 163 ? -13.204 4.724 8.506 1.00 92.44 163 PRO A O 1
ATOM 1333 N N . LEU A 1 164 ? -11.351 3.675 9.220 1.00 94.38 164 LEU A N 1
ATOM 1334 C CA . LEU A 1 164 ? -10.428 4.357 8.313 1.00 94.38 164 LEU A CA 1
ATOM 1335 C C . LEU A 1 164 ? -10.617 3.764 6.912 1.00 94.38 164 LEU A C 1
ATOM 1337 O O . LEU A 1 164 ? -10.216 2.626 6.652 1.00 94.38 164 LEU A O 1
ATOM 1341 N N . SER A 1 165 ? -11.256 4.528 6.030 1.00 95.19 165 SER A N 1
ATOM 1342 C CA . SER A 1 165 ? -11.682 4.045 4.718 1.00 95.19 165 SER A CA 1
ATOM 1343 C C . SER A 1 165 ? -10.624 4.332 3.654 1.00 95.19 165 SER A C 1
ATOM 1345 O O . SER A 1 165 ? -10.101 5.442 3.552 1.00 95.19 165 SER A O 1
ATOM 1347 N N . ILE A 1 166 ? -10.305 3.323 2.841 1.00 97.81 166 ILE A N 1
ATOM 1348 C CA . ILE A 1 166 ? -9.295 3.415 1.783 1.00 97.81 166 ILE A CA 1
ATOM 1349 C C . ILE A 1 166 ? -9.903 2.959 0.455 1.00 97.81 166 ILE A C 1
ATOM 1351 O O . ILE A 1 166 ? -10.191 1.784 0.240 1.00 97.81 166 ILE A O 1
ATOM 1355 N N . GLN A 1 167 ? -10.073 3.907 -0.455 1.00 97.81 167 GLN A N 1
ATOM 1356 C CA . GLN A 1 167 ? -10.621 3.720 -1.797 1.00 97.81 167 GLN A CA 1
ATOM 1357 C C . GLN A 1 167 ? -9.515 3.395 -2.813 1.00 97.81 167 GLN A C 1
ATOM 1359 O O . GLN A 1 167 ? -8.554 4.151 -2.972 1.00 97.81 167 GLN A O 1
ATOM 1364 N N . LEU A 1 168 ? -9.606 2.247 -3.491 1.00 97.94 168 LEU A N 1
ATOM 1365 C CA . LEU A 1 168 ? -8.535 1.743 -4.366 1.00 97.94 168 LEU A CA 1
ATOM 1366 C C . LEU A 1 168 ? -8.683 2.111 -5.849 1.00 97.94 168 LEU A C 1
ATOM 1368 O O . LEU A 1 168 ? -7.792 1.818 -6.644 1.00 97.94 168 LEU A O 1
ATOM 1372 N N . GLU A 1 169 ? -9.759 2.775 -6.251 1.00 95.81 169 GLU A N 1
ATOM 1373 C CA . GLU A 1 169 ? -10.116 3.057 -7.645 1.00 95.81 169 GLU A CA 1
ATOM 1374 C C . GLU A 1 169 ? -9.009 3.823 -8.366 1.00 95.81 169 GLU A C 1
ATOM 1376 O O . GLU A 1 169 ? -8.581 3.443 -9.459 1.00 95.81 169 GLU A O 1
ATOM 1381 N N . ARG A 1 170 ? -8.493 4.892 -7.743 1.00 96.75 170 ARG A N 1
ATOM 1382 C CA . ARG A 1 170 ? -7.422 5.700 -8.340 1.00 96.75 170 ARG A CA 1
ATOM 1383 C C . ARG A 1 170 ? -6.133 4.900 -8.490 1.00 96.75 170 ARG A C 1
ATOM 1385 O O . ARG A 1 170 ? -5.450 5.037 -9.501 1.00 96.75 170 ARG A O 1
ATOM 1392 N N . PHE A 1 171 ? -5.797 4.065 -7.513 1.00 98.06 171 PHE A N 1
ATOM 1393 C CA . PHE A 1 171 ? -4.626 3.200 -7.590 1.00 98.06 171 PHE A CA 1
ATOM 1394 C C . PHE A 1 171 ? -4.761 2.183 -8.727 1.00 98.06 171 PHE A C 1
ATOM 1396 O O . PHE A 1 171 ? -3.905 2.133 -9.608 1.00 98.06 171 PHE A O 1
ATOM 1403 N N . LEU A 1 172 ? -5.866 1.435 -8.741 1.00 96.88 172 LEU A N 1
ATOM 1404 C CA . LEU A 1 172 ? -6.116 0.335 -9.672 1.00 96.88 172 LEU A CA 1
ATOM 1405 C C . LEU A 1 172 ? -6.251 0.809 -11.125 1.00 96.88 172 LEU A C 1
ATOM 1407 O O . LEU A 1 172 ? -5.644 0.221 -12.019 1.00 96.88 172 LEU A O 1
ATOM 1411 N N . SER A 1 173 ? -6.965 1.914 -11.360 1.00 95.44 173 SER A N 1
ATOM 1412 C CA . SER A 1 173 ? -7.140 2.504 -12.701 1.00 95.44 173 SER A CA 1
ATOM 1413 C C . SER A 1 173 ? -5.844 3.031 -13.323 1.00 95.44 173 SER A C 1
ATOM 1415 O O . SER A 1 173 ? -5.772 3.211 -14.536 1.00 95.44 173 SER A O 1
ATOM 1417 N N . ASN A 1 174 ? -4.810 3.270 -12.510 1.00 96.94 174 ASN A N 1
ATOM 1418 C CA . ASN A 1 174 ? -3.521 3.787 -12.964 1.00 96.94 174 ASN A CA 1
ATOM 1419 C C . ASN A 1 174 ? -2.434 2.707 -13.064 1.00 96.94 174 ASN A C 1
ATOM 1421 O O . ASN A 1 174 ? -1.289 3.036 -13.378 1.00 96.94 174 ASN A O 1
ATOM 1425 N N . LEU A 1 175 ? -2.751 1.431 -12.811 1.00 97.44 175 LEU A N 1
ATOM 1426 C CA . LEU A 1 175 ? -1.766 0.357 -12.916 1.00 97.44 175 LEU A CA 1
ATOM 1427 C C . LEU A 1 175 ? -1.364 0.126 -14.385 1.00 97.44 175 LEU A C 1
ATOM 1429 O O . LEU A 1 175 ? -2.210 -0.213 -15.216 1.00 97.44 175 LEU A O 1
ATOM 1433 N N . PRO A 1 176 ? -0.070 0.226 -14.734 1.00 97.50 176 PRO A N 1
ATOM 1434 C CA . PRO A 1 176 ? 0.400 0.079 -16.107 1.00 97.50 176 PRO A CA 1
ATOM 1435 C C . PRO A 1 176 ? 0.568 -1.397 -16.497 1.00 97.50 176 PRO A C 1
ATOM 1437 O O . PRO A 1 176 ? 1.586 -1.786 -17.057 1.00 97.50 176 PRO A O 1
ATOM 1440 N N . VAL A 1 177 ? -0.422 -2.252 -16.229 1.00 97.38 177 VAL A N 1
ATOM 1441 C CA . VAL A 1 177 ? -0.287 -3.721 -16.350 1.00 97.38 177 VAL A CA 1
ATOM 1442 C C . VAL A 1 177 ? 0.047 -4.218 -17.758 1.00 97.38 177 VAL A C 1
ATOM 1444 O O . VAL A 1 177 ? 0.579 -5.312 -17.920 1.00 97.38 177 VAL A O 1
ATOM 1447 N N . ARG A 1 178 ? -0.244 -3.422 -18.794 1.00 96.50 178 ARG A N 1
ATOM 1448 C CA . ARG A 1 178 ? 0.072 -3.760 -20.190 1.00 96.50 178 ARG A CA 1
ATOM 1449 C C . ARG A 1 178 ? 1.531 -3.486 -20.557 1.00 96.50 178 ARG A C 1
ATOM 1451 O O . ARG A 1 178 ? 2.083 -4.215 -21.371 1.00 96.50 178 ARG A O 1
ATOM 1458 N N . THR A 1 179 ? 2.130 -2.436 -20.000 1.00 97.12 179 THR A N 1
ATOM 1459 C CA . THR A 1 179 ? 3.487 -1.980 -20.353 1.00 97.12 179 THR A CA 1
ATOM 1460 C C . THR A 1 179 ? 4.514 -2.353 -19.291 1.00 97.12 179 THR A C 1
ATOM 1462 O O . THR A 1 179 ? 5.646 -2.689 -19.618 1.00 97.12 179 THR A O 1
ATOM 1465 N N . GLN A 1 180 ? 4.113 -2.333 -18.022 1.00 97.44 180 GLN A N 1
ATOM 1466 C CA . GLN A 1 180 ? 4.946 -2.632 -16.869 1.00 97.44 180 GLN A CA 1
ATOM 1467 C C . GLN A 1 180 ? 4.136 -3.415 -15.817 1.00 97.44 180 GLN A C 1
ATOM 1469 O O . GLN A 1 180 ? 3.688 -2.848 -14.816 1.00 97.44 180 GLN A O 1
ATOM 1474 N N . PRO A 1 181 ? 3.937 -4.733 -16.021 1.00 97.62 181 PRO A N 1
ATOM 1475 C CA . PRO A 1 181 ? 3.177 -5.589 -15.104 1.00 97.62 181 PRO A CA 1
ATOM 1476 C C . PRO A 1 181 ? 3.893 -5.833 -13.773 1.00 97.62 181 PRO A C 1
ATOM 1478 O O . PRO A 1 181 ? 3.267 -6.283 -12.818 1.00 97.62 181 PRO A O 1
ATOM 1481 N N . LYS A 1 182 ? 5.203 -5.563 -13.700 1.00 98.06 182 LYS A N 1
ATOM 1482 C CA . LYS A 1 182 ? 5.995 -5.740 -12.484 1.00 98.06 182 LYS A CA 1
ATOM 1483 C C . LYS A 1 182 ? 6.794 -4.495 -12.128 1.00 98.06 182 LYS A C 1
ATOM 1485 O O . LYS A 1 182 ? 7.469 -3.921 -12.983 1.00 98.06 182 LYS A O 1
ATOM 1490 N N . ILE A 1 183 ? 6.766 -4.121 -10.852 1.00 96.81 183 ILE A N 1
ATOM 1491 C CA . ILE A 1 183 ? 7.664 -3.122 -10.258 1.00 96.81 183 ILE A CA 1
ATOM 1492 C C . ILE A 1 183 ? 8.194 -3.719 -8.963 1.00 96.81 183 ILE A C 1
ATOM 1494 O O . ILE A 1 183 ? 7.414 -4.020 -8.071 1.00 96.81 183 ILE A O 1
ATOM 1498 N N . MET A 1 184 ? 9.510 -3.899 -8.884 1.00 94.38 184 MET A N 1
ATOM 1499 C CA . MET A 1 184 ? 10.189 -4.558 -7.757 1.00 94.38 184 MET A CA 1
ATOM 1500 C C . MET A 1 184 ? 11.391 -3.750 -7.252 1.00 94.38 184 MET A C 1
ATOM 1502 O O . MET A 1 184 ? 12.278 -4.292 -6.593 1.00 94.38 184 ME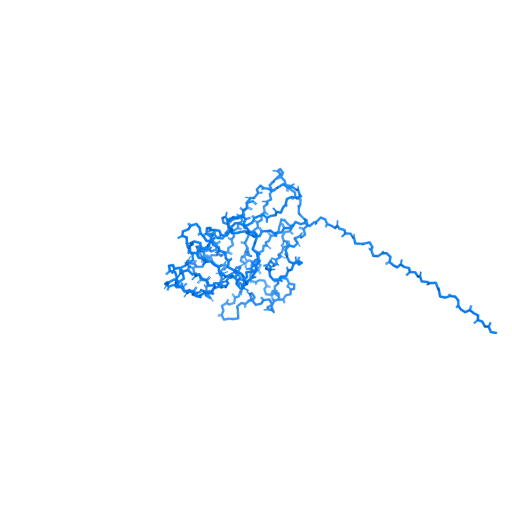T A O 1
ATOM 1506 N N . LEU A 1 185 ? 11.453 -2.472 -7.631 1.00 93.38 185 LEU A N 1
ATOM 1507 C CA . LEU A 1 185 ? 12.524 -1.535 -7.311 1.00 93.38 185 LEU A CA 1
ATOM 1508 C C . LEU A 1 185 ? 11.947 -0.113 -7.184 1.00 93.38 185 LEU A C 1
ATOM 1510 O O . LEU A 1 185 ? 10.926 0.186 -7.815 1.00 93.38 185 LEU A O 1
ATOM 1514 N N . PRO A 1 186 ? 12.597 0.780 -6.417 1.00 94.75 186 PRO A N 1
ATOM 1515 C CA . PRO A 1 186 ? 12.243 2.192 -6.368 1.00 94.75 186 PRO A CA 1
ATOM 1516 C C . PRO A 1 186 ? 12.382 2.883 -7.723 1.00 94.75 186 PRO A C 1
ATOM 1518 O O . PRO A 1 186 ? 13.213 2.514 -8.551 1.00 94.75 186 PRO A O 1
ATOM 1521 N N . GLY A 1 187 ? 11.612 3.950 -7.918 1.00 95.88 187 GLY A N 1
ATOM 1522 C CA . GLY A 1 187 ? 11.703 4.790 -9.108 1.00 95.88 187 GLY A CA 1
ATOM 1523 C C . GLY A 1 187 ? 10.486 5.689 -9.286 1.00 95.88 187 GLY A C 1
ATOM 1524 O O . GLY A 1 187 ? 9.535 5.627 -8.505 1.00 95.88 187 GLY A O 1
ATOM 1525 N N . ALA A 1 188 ? 10.507 6.506 -10.340 1.00 97.62 188 ALA A N 1
ATOM 1526 C CA . ALA A 1 188 ? 9.453 7.478 -10.630 1.00 97.62 188 ALA A CA 1
ATOM 1527 C C . ALA A 1 188 ? 8.055 6.841 -10.696 1.00 97.62 188 ALA A C 1
ATOM 1529 O O . ALA A 1 188 ? 7.114 7.356 -10.096 1.00 97.62 188 ALA A O 1
ATOM 1530 N N . LEU A 1 189 ? 7.930 5.686 -11.357 1.00 97.69 189 LEU A N 1
ATOM 1531 C CA . LEU A 1 189 ? 6.651 4.991 -11.473 1.00 97.69 189 LEU A CA 1
ATOM 1532 C C . LEU A 1 189 ? 6.184 4.388 -10.139 1.00 97.69 189 LEU A C 1
ATOM 1534 O O . LEU A 1 189 ? 5.011 4.513 -9.803 1.00 97.69 189 LEU A O 1
ATOM 1538 N N . ALA A 1 190 ? 7.089 3.790 -9.353 1.00 97.75 190 ALA A N 1
ATOM 1539 C CA . ALA A 1 190 ? 6.759 3.281 -8.019 1.00 97.75 190 ALA A CA 1
ATOM 1540 C C . ALA A 1 190 ? 6.226 4.409 -7.122 1.00 97.75 190 ALA A C 1
ATOM 1542 O O . ALA A 1 190 ? 5.187 4.263 -6.481 1.00 97.75 190 ALA A O 1
ATOM 1543 N N . HIS A 1 191 ? 6.900 5.562 -7.155 1.00 98.12 191 HIS A N 1
ATOM 1544 C CA . HIS A 1 191 ? 6.482 6.772 -6.458 1.00 98.12 191 HIS A CA 1
ATOM 1545 C C . HIS A 1 191 ? 5.110 7.274 -6.930 1.00 98.12 191 HIS A C 1
ATOM 1547 O O . HIS A 1 191 ? 4.238 7.539 -6.106 1.00 98.12 191 HIS A O 1
ATOM 1553 N N . GLN A 1 192 ? 4.882 7.362 -8.243 1.00 98.44 192 GLN A N 1
ATOM 1554 C CA . GLN A 1 192 ? 3.607 7.818 -8.800 1.00 98.44 192 GLN A CA 1
ATOM 1555 C C . GLN A 1 192 ? 2.437 6.901 -8.415 1.00 98.44 192 GLN A C 1
ATOM 1557 O O . GLN A 1 192 ? 1.388 7.391 -7.995 1.00 98.44 192 GLN A O 1
ATOM 1562 N N . LEU A 1 193 ? 2.605 5.581 -8.525 1.00 98.62 193 LEU A N 1
ATOM 1563 C CA . LEU A 1 193 ? 1.565 4.624 -8.139 1.00 98.62 193 LEU A CA 1
ATOM 1564 C C . LEU A 1 193 ? 1.299 4.657 -6.633 1.00 98.62 193 LEU A C 1
ATOM 1566 O O . LEU A 1 193 ? 0.142 4.628 -6.219 1.00 98.62 193 LEU A O 1
ATOM 1570 N N . PHE A 1 194 ? 2.346 4.800 -5.819 1.00 98.69 194 PHE A N 1
ATOM 1571 C CA . PHE A 1 194 ? 2.194 4.968 -4.378 1.00 98.69 194 PHE A CA 1
ATOM 1572 C C . PHE A 1 194 ? 1.394 6.231 -4.040 1.00 98.69 194 PHE A C 1
ATOM 1574 O O . PHE A 1 194 ? 0.476 6.175 -3.227 1.00 98.69 194 PHE A O 1
ATOM 1581 N N . LYS A 1 195 ? 1.660 7.354 -4.720 1.00 98.38 195 LYS A N 1
ATOM 1582 C CA . LYS A 1 195 ? 0.848 8.569 -4.569 1.00 98.38 195 LYS A CA 1
ATOM 1583 C C . LYS A 1 195 ? -0.619 8.321 -4.920 1.00 98.38 195 LYS A C 1
ATOM 1585 O O . LYS A 1 195 ? -1.484 8.687 -4.133 1.00 98.38 195 LYS A O 1
ATOM 1590 N N . ASN A 1 196 ? -0.903 7.655 -6.041 1.00 98.50 196 ASN A N 1
ATOM 1591 C CA . ASN A 1 196 ? -2.277 7.312 -6.426 1.00 98.50 196 ASN A CA 1
ATOM 1592 C C . ASN A 1 196 ? -2.998 6.462 -5.369 1.00 98.50 196 ASN A C 1
ATOM 1594 O O . ASN A 1 196 ? -4.190 6.664 -5.159 1.00 98.50 196 ASN A O 1
ATOM 1598 N N . PHE A 1 197 ? -2.286 5.559 -4.689 1.00 98.69 197 PHE A N 1
ATOM 1599 C CA . PHE A 1 197 ? -2.809 4.838 -3.528 1.00 98.69 197 PHE A CA 1
ATOM 1600 C C . PHE A 1 197 ? -3.102 5.768 -2.348 1.00 98.69 197 PHE A C 1
ATOM 1602 O O . PHE A 1 197 ? -4.183 5.704 -1.771 1.00 98.69 197 PHE A O 1
ATOM 1609 N N . THR A 1 198 ? -2.183 6.677 -2.016 1.00 98.06 198 THR A N 1
ATOM 1610 C CA . THR A 1 198 ? -2.359 7.572 -0.860 1.00 98.06 198 THR A CA 1
ATOM 1611 C C . THR A 1 198 ? -3.553 8.520 -0.993 1.00 98.06 198 THR A C 1
ATOM 1613 O O . THR A 1 198 ? -4.130 8.932 0.013 1.00 98.06 198 THR A O 1
ATOM 1616 N N . GLU A 1 199 ? -3.983 8.832 -2.218 1.00 97.25 199 GLU A N 1
ATOM 1617 C CA . GLU A 1 199 ? -5.194 9.622 -2.466 1.00 97.25 199 GLU A CA 1
ATOM 1618 C C . GLU A 1 199 ? -6.475 8.917 -1.998 1.00 97.25 199 GLU A C 1
ATOM 1620 O O . GLU A 1 199 ? -7.434 9.596 -1.647 1.00 97.25 199 GLU A O 1
ATOM 1625 N N . GLY A 1 200 ? -6.472 7.584 -1.920 1.00 96.88 200 GLY A N 1
ATOM 1626 C CA . GLY A 1 200 ? -7.624 6.776 -1.517 1.00 96.88 200 GLY A CA 1
ATOM 1627 C C . GLY A 1 200 ? -8.027 6.891 -0.048 1.00 96.88 200 GLY A C 1
ATOM 1628 O O . GLY A 1 200 ? -9.137 6.513 0.304 1.00 96.88 200 GLY A O 1
ATOM 1629 N N . PHE A 1 201 ? -7.142 7.398 0.809 1.00 95.88 201 PHE A N 1
ATOM 1630 C CA . PHE A 1 201 ? -7.415 7.587 2.234 1.00 95.88 201 PHE A CA 1
ATOM 1631 C C . PHE A 1 201 ? -8.412 8.735 2.436 1.00 95.88 201 PHE A C 1
ATOM 1633 O O . PHE A 1 201 ? -8.103 9.867 2.035 1.00 95.88 201 PHE A O 1
ATOM 1640 N N . GLN A 1 202 ? -9.562 8.431 3.044 1.00 81.88 202 GLN A N 1
ATOM 1641 C CA . GLN A 1 202 ? -10.659 9.361 3.337 1.00 81.88 202 GLN A CA 1
ATOM 1642 C C . GLN A 1 202 ? -11.019 9.376 4.814 1.00 81.88 202 GLN A C 1
ATOM 1644 O O . GLN A 1 202 ? -10.859 8.327 5.484 1.00 81.88 202 GLN A O 1
#